Protein AF-A0A9D4PUN2-F1 (afdb_monomer)

Nearest PDB structures (foldseek):
  7rnn-assembly1_D  TM=4.618E-01  e=1.608E-03  Homo sapiens
  6l6p-assembly1_A  TM=4.498E-01  e=4.055E-03  Homo sapiens
  8on8-assembly1_A  TM=4.830E-01  e=2.279E-02  Malacoceros fuliginosus
  6bqn-assembly1_B  TM=4.199E-01  e=2.973E+00  Homo sapiens
  8tsr-assembly1_B  TM=4.370E-01  e=9.592E+00  Escherichia coli

Radius of gyration: 36.56 Å; Cα contacts (8 Å, |Δi|>4): 299; chains: 1; bounding box: 98×48×111 Å

pLDDT: mean 72.8, std 16.5, range [32.09, 96.0]

Structure (mmCIF, N/CA/C/O backbone):
data_AF-A0A9D4PUN2-F1
#
_entry.id   AF-A0A9D4PUN2-F1
#
loop_
_atom_site.group_PDB
_atom_site.id
_atom_site.type_symbol
_atom_site.label_atom_id
_atom_site.label_alt_id
_atom_site.label_comp_id
_atom_site.label_asym_id
_atom_site.label_entity_id
_atom_site.label_seq_id
_atom_site.pdbx_PDB_ins_code
_atom_site.Cartn_x
_atom_site.Cartn_y
_atom_site.Cartn_z
_atom_site.occupancy
_atom_site.B_iso_or_equiv
_atom_site.auth_seq_id
_atom_site.auth_comp_id
_atom_site.auth_asym_id
_atom_site.auth_atom_id
_atom_site.pdbx_PDB_model_num
ATOM 1 N N . MET A 1 1 ? 74.794 -17.805 -77.401 1.00 49.12 1 MET A N 1
ATOM 2 C CA . MET A 1 1 ? 74.603 -17.225 -76.051 1.00 49.12 1 MET A CA 1
ATOM 3 C C . MET A 1 1 ? 73.176 -16.686 -75.932 1.00 49.12 1 MET A C 1
ATOM 5 O O . MET A 1 1 ? 72.962 -15.514 -76.188 1.00 49.12 1 MET A O 1
ATOM 9 N N . ALA A 1 2 ? 72.179 -17.524 -75.631 1.00 51.62 2 ALA A N 1
ATOM 10 C CA . ALA A 1 2 ? 70.774 -17.084 -75.538 1.00 51.62 2 ALA A CA 1
ATOM 11 C C . ALA A 1 2 ? 69.946 -17.995 -74.607 1.00 51.62 2 ALA A C 1
ATOM 13 O O . ALA A 1 2 ? 68.898 -18.490 -74.989 1.00 51.62 2 ALA A O 1
ATOM 14 N N . SER A 1 3 ? 70.452 -18.291 -73.404 1.00 53.09 3 SER A N 1
ATOM 15 C CA . SER A 1 3 ? 69.797 -19.245 -72.482 1.00 53.09 3 SER A CA 1
ATOM 16 C C . SER A 1 3 ? 69.729 -18.768 -71.025 1.00 53.09 3 SER A C 1
ATOM 18 O O . SER A 1 3 ? 69.288 -19.519 -70.158 1.00 53.09 3 SER A O 1
ATOM 20 N N . LYS A 1 4 ? 70.169 -17.540 -70.712 1.00 52.22 4 LYS A N 1
ATOM 21 C CA . LYS A 1 4 ? 70.253 -17.062 -69.317 1.00 52.22 4 LYS A CA 1
ATOM 22 C C . LYS A 1 4 ? 69.084 -16.169 -68.875 1.00 52.22 4 LYS A C 1
ATOM 24 O O . LYS A 1 4 ? 68.921 -15.954 -67.683 1.00 52.22 4 LYS A O 1
ATOM 29 N N . THR A 1 5 ? 68.247 -15.698 -69.799 1.00 55.94 5 THR A N 1
ATOM 30 C CA . THR A 1 5 ? 67.197 -14.691 -69.541 1.00 55.94 5 THR A CA 1
ATOM 31 C C . THR A 1 5 ? 65.799 -15.266 -69.265 1.00 55.94 5 THR A C 1
ATOM 33 O O . THR A 1 5 ? 64.967 -14.582 -68.666 1.00 55.94 5 THR A O 1
ATOM 36 N N . ASP A 1 6 ? 65.524 -16.524 -69.625 1.00 56.22 6 ASP A N 1
ATOM 37 C CA . ASP A 1 6 ? 64.203 -17.141 -69.398 1.00 56.22 6 ASP A CA 1
ATOM 38 C C . ASP A 1 6 ? 64.016 -17.682 -67.969 1.00 56.22 6 ASP A C 1
ATOM 40 O O . ASP A 1 6 ? 62.907 -17.652 -67.421 1.00 5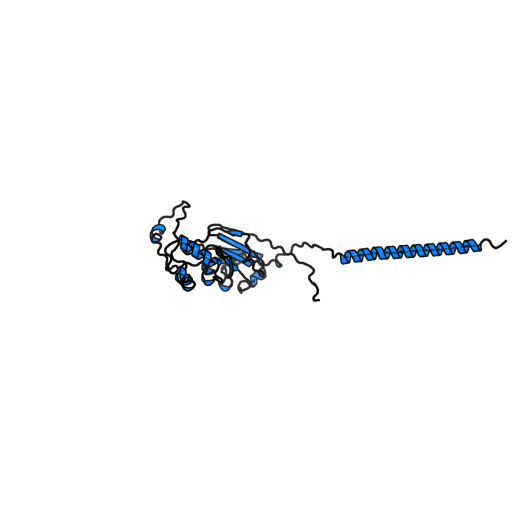6.22 6 ASP A O 1
ATOM 44 N N . GLY A 1 7 ? 65.109 -18.088 -67.311 1.00 59.09 7 GLY A N 1
ATOM 45 C CA . GLY A 1 7 ? 65.092 -18.546 -65.918 1.00 59.09 7 GLY A CA 1
ATOM 46 C C . GLY A 1 7 ? 64.652 -17.450 -64.941 1.00 59.09 7 GLY A C 1
ATOM 47 O O . GLY A 1 7 ? 63.776 -17.681 -64.102 1.00 59.09 7 GLY A O 1
ATOM 48 N N . GLU A 1 8 ? 65.176 -16.231 -65.102 1.00 59.22 8 GLU A N 1
ATOM 49 C CA . GLU A 1 8 ? 64.838 -15.081 -64.252 1.00 59.22 8 GLU A CA 1
ATOM 50 C C . GLU A 1 8 ? 63.394 -14.606 -64.446 1.00 59.22 8 GLU A C 1
ATOM 52 O O . GLU A 1 8 ? 62.693 -14.371 -63.459 1.00 59.22 8 GLU A O 1
ATOM 57 N N . ARG A 1 9 ? 62.884 -14.564 -65.689 1.00 60.78 9 ARG A N 1
ATOM 58 C CA . ARG A 1 9 ? 61.471 -14.230 -65.963 1.00 60.78 9 ARG A CA 1
ATOM 59 C C . ARG A 1 9 ? 60.499 -15.238 -65.350 1.00 60.78 9 ARG A C 1
ATOM 61 O O . ARG A 1 9 ? 59.435 -14.839 -64.870 1.00 60.78 9 ARG A O 1
ATOM 68 N N . SER A 1 10 ? 60.835 -16.530 -65.353 1.00 64.50 10 SER A N 1
ATOM 69 C CA . SER A 1 10 ? 59.988 -17.566 -64.744 1.00 64.50 10 SER A CA 1
ATOM 70 C C . SER A 1 10 ? 59.968 -17.469 -63.210 1.00 64.50 10 SER A C 1
ATOM 72 O O . SER A 1 10 ? 58.900 -17.567 -62.598 1.00 64.50 10 SER A O 1
ATOM 74 N N . SER A 1 11 ? 61.122 -17.182 -62.595 1.00 72.88 11 SER A N 1
ATOM 75 C CA . SER A 1 11 ? 61.276 -16.963 -61.152 1.00 72.88 11 SER A CA 1
ATOM 76 C C . SER A 1 11 ? 60.499 -15.729 -60.688 1.00 72.88 11 SER A C 1
ATOM 78 O O . SER A 1 11 ? 59.763 -15.786 -59.701 1.00 72.88 11 SER A O 1
ATOM 80 N N . TRP A 1 12 ? 60.553 -14.639 -61.460 1.00 72.44 12 TRP A N 1
ATOM 81 C CA . TRP A 1 12 ? 59.831 -13.402 -61.161 1.00 72.44 12 TRP A CA 1
ATOM 82 C C . TRP A 1 12 ? 58.310 -13.589 -61.212 1.00 72.44 12 TRP A C 1
ATOM 84 O O . TRP A 1 12 ? 57.600 -13.166 -60.301 1.00 72.44 12 TRP A O 1
ATOM 94 N N . ARG A 1 13 ? 57.792 -14.323 -62.210 1.00 77.56 13 ARG A N 1
ATOM 95 C CA . ARG A 1 13 ? 56.360 -14.674 -62.272 1.00 77.56 13 ARG A CA 1
ATOM 96 C C . ARG A 1 13 ? 55.923 -15.555 -61.100 1.00 77.56 13 ARG A C 1
ATOM 98 O O . ARG A 1 13 ? 54.819 -15.365 -60.598 1.00 77.56 13 ARG A O 1
ATOM 105 N N . ARG A 1 14 ? 56.760 -16.500 -60.652 1.00 79.06 14 ARG A N 1
ATOM 106 C CA . ARG A 1 14 ? 56.469 -17.342 -59.475 1.00 79.06 14 ARG A CA 1
ATOM 107 C C . ARG A 1 14 ? 56.432 -16.514 -58.189 1.00 79.06 14 ARG A C 1
ATOM 109 O O . ARG A 1 14 ? 55.479 -16.647 -57.429 1.00 79.06 14 ARG A O 1
ATOM 116 N N . ARG A 1 15 ? 57.394 -15.606 -57.993 1.00 82.56 15 ARG A N 1
ATOM 117 C CA . ARG A 1 15 ? 57.425 -14.678 -56.847 1.00 82.56 15 ARG A CA 1
ATOM 118 C C . ARG A 1 15 ? 56.226 -13.731 -56.838 1.00 82.56 15 ARG A C 1
ATOM 120 O O . ARG A 1 15 ? 55.608 -13.551 -55.797 1.00 82.56 15 ARG A O 1
ATOM 127 N N . PHE A 1 16 ? 55.835 -13.198 -57.994 1.00 83.38 16 PHE A N 1
ATOM 128 C CA . PHE A 1 16 ? 54.678 -12.306 -58.101 1.00 83.38 16 PHE A CA 1
ATOM 129 C C . PHE A 1 16 ? 53.347 -13.032 -57.845 1.00 83.38 16 PHE A C 1
ATOM 131 O O . PHE A 1 16 ? 52.452 -12.483 -57.207 1.00 83.38 16 PHE A O 1
ATOM 138 N N . ARG A 1 17 ? 53.214 -14.291 -58.291 1.00 84.06 17 ARG A N 1
ATOM 139 C CA . ARG A 1 17 ? 52.061 -15.139 -57.938 1.00 84.06 17 ARG A CA 1
ATOM 140 C C . ARG A 1 17 ? 52.031 -15.457 -56.445 1.00 84.06 17 ARG A C 1
ATOM 142 O O . ARG A 1 17 ? 50.970 -15.334 -55.848 1.00 84.06 17 ARG A O 1
ATOM 149 N N . ALA A 1 18 ? 53.170 -15.812 -55.849 1.00 87.44 18 ALA A N 1
ATOM 150 C CA . ALA A 1 18 ? 53.266 -16.073 -54.414 1.00 87.44 18 ALA A CA 1
ATOM 151 C C . ALA A 1 18 ? 52.891 -14.833 -53.587 1.00 87.44 18 ALA A C 1
ATOM 153 O O . ALA A 1 18 ? 52.101 -14.939 -52.656 1.00 87.44 18 ALA A O 1
ATOM 154 N N . LEU A 1 19 ? 53.368 -13.648 -53.982 1.00 90.69 19 LEU A N 1
ATOM 155 C CA . LEU A 1 19 ? 53.010 -12.385 -53.337 1.00 90.69 19 LEU A CA 1
ATOM 156 C C . LEU A 1 19 ? 51.506 -12.094 -53.447 1.00 90.69 19 LEU A C 1
ATOM 158 O O . LEU A 1 19 ? 50.884 -11.743 -52.452 1.00 90.69 19 LEU A O 1
ATOM 162 N N . ARG A 1 20 ? 50.894 -12.300 -54.622 1.00 90.69 20 ARG A N 1
ATOM 163 C CA . ARG A 1 20 ? 49.436 -12.161 -54.782 1.00 90.69 20 ARG A CA 1
ATOM 164 C C . ARG A 1 20 ? 48.673 -13.108 -53.862 1.00 90.69 20 ARG A C 1
ATOM 166 O O . ARG A 1 20 ? 47.742 -12.666 -53.205 1.00 90.69 20 ARG A O 1
ATOM 173 N N . VAL A 1 21 ? 49.072 -14.379 -53.789 1.00 93.25 21 VAL A N 1
ATOM 174 C CA . VAL A 1 21 ? 48.434 -15.363 -52.898 1.00 93.25 21 VAL A CA 1
ATOM 175 C C . VAL A 1 21 ? 48.568 -14.940 -51.434 1.00 93.25 21 VAL A C 1
ATOM 177 O O . VAL A 1 21 ? 47.575 -14.968 -50.720 1.00 93.25 21 VAL A O 1
ATOM 180 N N . LEU A 1 22 ? 49.745 -14.478 -51.001 1.00 93.50 22 LEU A N 1
ATOM 181 C CA . LEU A 1 22 ? 49.951 -13.981 -49.636 1.00 93.50 22 LEU A CA 1
ATOM 182 C C . LEU A 1 22 ? 49.079 -12.760 -49.325 1.00 93.50 22 LEU A C 1
ATOM 184 O O . LEU A 1 22 ? 48.492 -12.696 -48.251 1.00 93.50 22 LEU A O 1
ATOM 188 N N . VAL A 1 23 ? 48.943 -11.826 -50.271 1.00 94.31 23 VAL A N 1
ATOM 189 C CA . VAL A 1 23 ? 48.045 -10.670 -50.127 1.00 94.31 23 VAL A CA 1
ATOM 190 C C . VAL A 1 23 ? 46.585 -11.121 -50.030 1.00 94.31 23 VAL A C 1
ATOM 192 O O . VAL A 1 23 ? 45.876 -10.665 -49.140 1.00 94.31 23 VAL A O 1
ATOM 195 N N . TYR A 1 24 ? 46.134 -12.051 -50.878 1.00 95.19 24 TYR A N 1
ATOM 196 C CA . TYR A 1 24 ? 44.770 -12.590 -50.804 1.00 95.19 24 TYR A CA 1
ATOM 197 C C . TYR A 1 24 ? 44.496 -13.315 -49.485 1.00 95.19 24 TYR A C 1
ATOM 199 O O . TYR A 1 24 ? 43.446 -13.102 -48.887 1.00 95.19 24 TYR A O 1
ATOM 207 N N . VAL A 1 25 ? 45.435 -14.137 -49.010 1.00 95.44 25 VAL A N 1
ATOM 208 C CA . VAL A 1 25 ? 45.315 -14.824 -47.717 1.00 95.44 25 VAL A CA 1
ATOM 209 C C . VAL A 1 25 ? 45.287 -13.810 -46.574 1.00 95.44 25 VAL A C 1
ATOM 211 O O . VAL A 1 25 ? 44.441 -13.923 -45.693 1.00 95.44 25 VAL A O 1
ATOM 214 N N . GLY A 1 26 ? 46.144 -12.786 -46.611 1.00 95.69 26 GLY A N 1
ATOM 215 C CA . GLY A 1 26 ? 46.144 -11.705 -45.624 1.00 95.69 26 GLY A CA 1
ATOM 216 C C . GLY A 1 26 ? 44.814 -10.949 -45.575 1.00 95.69 26 GLY A C 1
ATOM 217 O O . GLY A 1 26 ? 44.279 -10.725 -44.492 1.00 95.69 26 GLY A O 1
ATOM 218 N N . LEU A 1 27 ? 44.235 -10.625 -46.736 1.00 95.69 27 LEU A N 1
ATOM 219 C CA . LEU A 1 27 ? 42.921 -9.979 -46.827 1.00 95.69 27 LEU A CA 1
ATOM 220 C C . LEU A 1 27 ? 41.786 -10.890 -46.335 1.00 95.69 27 LEU A C 1
ATOM 222 O O . LEU A 1 27 ? 40.913 -10.429 -45.604 1.00 95.69 27 LEU A O 1
ATOM 226 N N . ALA A 1 28 ? 41.804 -12.179 -46.688 1.00 95.44 28 ALA A N 1
ATOM 227 C CA . ALA A 1 28 ? 40.790 -13.140 -46.254 1.00 95.44 28 ALA A CA 1
ATOM 228 C C . ALA A 1 28 ? 40.826 -13.375 -44.735 1.00 95.44 28 ALA A C 1
ATOM 230 O O . ALA A 1 28 ? 39.780 -13.397 -44.090 1.00 95.44 28 ALA A O 1
ATOM 231 N N . LEU A 1 29 ? 42.022 -13.500 -44.150 1.00 96.00 29 LEU A N 1
ATOM 232 C CA . LEU A 1 29 ? 42.193 -13.610 -42.700 1.00 96.00 29 LEU A CA 1
ATOM 233 C C . LEU A 1 29 ? 41.770 -12.324 -41.982 1.00 96.00 29 LEU A C 1
ATOM 235 O O . LEU A 1 29 ? 41.103 -12.403 -40.954 1.00 96.00 29 LEU A O 1
ATOM 239 N N . GLY A 1 30 ? 42.092 -11.152 -42.541 1.00 93.81 30 GLY A N 1
ATOM 240 C CA . GLY A 1 30 ? 41.623 -9.866 -42.020 1.00 93.81 30 GLY A CA 1
ATOM 241 C C . GLY A 1 30 ? 40.095 -9.760 -42.009 1.00 93.81 30 GLY A C 1
ATOM 242 O O . GLY A 1 30 ? 39.517 -9.346 -41.006 1.00 93.81 30 GLY A O 1
ATOM 243 N N . PHE A 1 31 ? 39.435 -10.209 -43.082 1.00 95.56 31 PHE A N 1
ATOM 244 C CA . PHE A 1 31 ? 37.974 -10.260 -43.161 1.00 95.56 31 PHE A CA 1
ATOM 245 C C . PHE A 1 31 ? 37.368 -11.228 -42.135 1.00 95.56 31 PHE A C 1
ATOM 247 O O . PHE A 1 31 ? 36.423 -10.864 -41.443 1.00 95.56 31 PHE A O 1
ATOM 254 N N . LEU A 1 32 ? 37.922 -12.439 -41.992 1.00 94.50 32 LEU A N 1
ATOM 255 C CA . LEU A 1 32 ? 37.443 -13.416 -41.006 1.00 94.50 32 LEU A CA 1
ATOM 256 C C . LEU A 1 32 ? 37.610 -12.920 -39.568 1.00 94.50 32 LEU A C 1
ATOM 258 O O . LEU A 1 32 ? 36.716 -13.125 -38.753 1.00 94.50 32 LEU A O 1
ATOM 262 N N . TYR A 1 33 ? 38.718 -12.242 -39.266 1.00 94.25 33 TYR A N 1
ATOM 263 C CA . TYR A 1 33 ? 38.943 -11.642 -37.954 1.00 94.25 33 TYR A CA 1
ATOM 264 C C . TYR A 1 33 ? 37.887 -10.571 -37.643 1.00 94.25 33 TYR A C 1
ATOM 266 O O . TYR A 1 33 ? 37.214 -10.661 -36.617 1.00 94.25 33 TYR A O 1
ATOM 274 N N . GLN A 1 34 ? 37.656 -9.628 -38.563 1.00 92.56 34 GLN A N 1
ATOM 275 C CA . GLN A 1 34 ? 36.618 -8.600 -38.406 1.00 92.56 34 GLN A CA 1
ATOM 276 C C . GLN A 1 34 ? 35.209 -9.201 -38.303 1.00 92.56 34 GLN A C 1
ATOM 278 O O . GLN A 1 34 ? 34.419 -8.785 -37.461 1.00 92.56 34 GLN A O 1
ATOM 283 N N . ALA A 1 35 ? 34.896 -10.212 -39.118 1.00 91.56 35 ALA A N 1
ATOM 284 C CA . ALA A 1 35 ? 33.611 -10.900 -39.061 1.00 91.56 35 ALA A CA 1
ATOM 285 C C . ALA A 1 35 ? 33.418 -11.640 -37.727 1.00 91.56 35 ALA A C 1
ATOM 287 O O . ALA A 1 35 ? 32.327 -11.605 -37.164 1.00 91.56 35 ALA A O 1
ATOM 288 N N . SER A 1 36 ? 34.472 -12.273 -37.198 1.00 92.00 36 SER A N 1
ATOM 289 C CA . SER A 1 36 ? 34.413 -12.958 -35.904 1.00 92.00 36 SER A CA 1
ATOM 290 C C . SER A 1 36 ? 34.154 -11.993 -34.747 1.00 92.00 36 SER A C 1
ATOM 292 O O . SER A 1 36 ? 33.350 -12.310 -33.878 1.00 92.00 36 SER A O 1
ATOM 294 N N . ASP A 1 37 ? 34.744 -10.797 -34.780 1.00 88.00 37 ASP A N 1
ATOM 295 C CA . ASP A 1 37 ? 34.539 -9.766 -33.759 1.00 88.00 37 ASP A CA 1
ATOM 296 C C . ASP A 1 37 ? 33.093 -9.241 -33.764 1.00 88.00 37 ASP A C 1
ATOM 298 O O . ASP A 1 37 ? 32.458 -9.123 -32.718 1.00 88.00 37 ASP A O 1
ATOM 302 N N . VAL A 1 38 ? 32.506 -9.035 -34.949 1.00 86.94 38 VAL A N 1
ATOM 303 C CA . VAL A 1 38 ? 31.084 -8.673 -35.084 1.00 86.94 38 VAL A CA 1
ATOM 304 C C . VAL A 1 38 ? 30.169 -9.778 -34.550 1.00 86.94 38 VAL A C 1
ATOM 306 O O . VAL A 1 38 ? 29.207 -9.485 -33.843 1.00 86.94 38 VAL A O 1
ATOM 309 N N . VAL A 1 39 ? 30.464 -11.048 -34.849 1.00 86.75 39 VAL A N 1
ATOM 310 C CA . VAL A 1 39 ? 29.671 -12.186 -34.353 1.00 86.75 39 VAL A CA 1
ATOM 311 C C . VAL A 1 39 ? 29.783 -12.314 -32.835 1.00 86.75 39 VAL A C 1
ATOM 313 O O . VAL A 1 39 ? 28.768 -12.518 -32.176 1.00 86.75 39 VAL A O 1
ATOM 316 N N . VAL A 1 40 ? 30.978 -12.155 -32.263 1.00 86.44 40 VAL A N 1
ATOM 317 C CA . VAL A 1 40 ? 31.168 -12.170 -30.806 1.00 86.44 40 VAL A CA 1
ATOM 318 C C . VAL A 1 40 ? 30.393 -11.025 -30.158 1.00 86.44 40 VAL A C 1
ATOM 320 O O . VAL A 1 40 ? 29.630 -11.284 -29.237 1.00 86.44 40 VAL A O 1
ATOM 323 N N . ASN A 1 41 ? 30.494 -9.799 -30.680 1.00 81.31 41 ASN A N 1
ATOM 324 C CA . ASN A 1 41 ? 29.754 -8.642 -30.160 1.00 81.31 41 ASN A CA 1
ATOM 325 C C . ASN A 1 41 ? 28.229 -8.774 -30.301 1.00 81.31 41 ASN A C 1
ATOM 327 O O . ASN A 1 41 ? 27.480 -8.235 -29.491 1.00 81.31 41 ASN A O 1
ATOM 331 N N . TYR A 1 42 ? 27.752 -9.498 -31.314 1.00 80.12 42 TYR A N 1
ATOM 332 C CA . TYR A 1 42 ? 26.334 -9.823 -31.453 1.00 80.12 42 TYR A CA 1
ATOM 333 C C . TYR A 1 42 ? 25.887 -10.887 -30.436 1.00 80.12 42 TYR A C 1
ATOM 335 O O . TYR A 1 42 ? 24.816 -10.774 -29.845 1.00 80.12 42 TYR A O 1
ATOM 343 N N . LEU A 1 43 ? 26.716 -11.910 -30.200 1.00 81.81 43 LEU A N 1
ATOM 344 C CA . LEU A 1 43 ? 26.424 -13.009 -29.275 1.00 81.81 43 LEU A CA 1
ATOM 345 C C . LEU A 1 43 ? 26.637 -12.654 -27.798 1.00 81.81 43 LEU A C 1
ATOM 347 O O . LEU A 1 43 ? 26.131 -13.366 -26.935 1.00 81.81 43 LEU A O 1
ATOM 351 N N . THR A 1 44 ? 27.364 -11.582 -27.483 1.00 80.75 44 THR A N 1
ATOM 352 C CA . THR A 1 44 ? 27.539 -11.103 -26.103 1.00 80.75 44 THR A CA 1
ATOM 353 C C . THR A 1 44 ? 26.331 -10.337 -25.569 1.00 80.75 44 THR A C 1
ATOM 355 O O . THR A 1 44 ? 26.362 -9.948 -24.405 1.00 80.75 44 THR A O 1
ATOM 358 N N . PHE A 1 45 ? 25.269 -10.158 -26.372 1.00 74.38 45 PHE A N 1
ATOM 359 C CA . PHE A 1 45 ? 24.022 -9.480 -25.994 1.00 74.38 45 PHE A CA 1
ATOM 360 C C . PHE A 1 45 ? 24.282 -8.187 -25.199 1.00 74.38 45 PHE A C 1
ATOM 362 O O . PHE A 1 45 ? 23.927 -8.107 -24.019 1.00 74.38 45 PHE A O 1
ATOM 369 N N . PRO A 1 46 ? 24.943 -7.180 -25.801 1.00 73.81 46 PRO A N 1
ATOM 370 C CA . PRO A 1 46 ? 25.292 -5.963 -25.083 1.00 73.81 46 PRO A CA 1
ATOM 371 C C . PRO A 1 46 ? 24.028 -5.297 -24.529 1.00 73.81 46 PRO A C 1
ATOM 373 O O . PRO A 1 46 ? 23.081 -5.017 -25.263 1.00 73.81 46 PRO A O 1
ATOM 376 N N . THR A 1 47 ? 24.018 -5.030 -23.224 1.00 73.19 47 THR A N 1
ATOM 377 C CA . THR A 1 47 ? 22.919 -4.319 -22.568 1.00 73.19 47 THR A CA 1
ATOM 378 C C . THR A 1 47 ? 23.049 -2.828 -22.842 1.00 73.19 47 THR A C 1
ATOM 380 O O . THR A 1 47 ? 24.035 -2.206 -22.440 1.00 73.19 47 THR A O 1
ATOM 383 N N . THR A 1 48 ? 22.055 -2.236 -23.495 1.00 76.38 48 THR A N 1
ATOM 384 C CA . THR A 1 48 ? 21.939 -0.783 -23.616 1.00 76.38 48 THR A CA 1
ATOM 385 C C . THR A 1 48 ? 21.003 -0.261 -22.529 1.00 76.38 48 THR A C 1
ATOM 387 O O . THR A 1 48 ? 19.893 -0.755 -22.360 1.00 76.38 48 THR A O 1
ATOM 390 N N . ASN A 1 49 ? 21.460 0.739 -21.773 1.00 74.44 49 ASN A N 1
ATOM 391 C CA . ASN A 1 49 ? 20.635 1.439 -20.792 1.00 74.44 49 ASN A CA 1
ATOM 392 C C . ASN A 1 49 ? 20.220 2.780 -21.386 1.00 74.44 49 ASN A C 1
ATOM 394 O O . ASN A 1 49 ? 21.075 3.610 -21.692 1.00 74.44 49 ASN A O 1
ATOM 398 N N . ASP A 1 50 ? 18.918 2.985 -21.540 1.00 79.44 50 ASP A N 1
ATOM 399 C CA . ASP A 1 50 ? 18.349 4.252 -21.984 1.00 79.44 50 ASP A CA 1
ATOM 400 C C . ASP A 1 50 ? 17.587 4.876 -20.813 1.00 79.44 50 ASP A C 1
ATOM 402 O O . ASP A 1 50 ? 16.612 4.306 -20.321 1.00 79.44 50 ASP A O 1
ATOM 406 N N . VAL A 1 51 ? 18.076 6.015 -20.322 1.00 78.75 51 VAL A N 1
ATOM 407 C CA . VAL A 1 51 ? 17.459 6.747 -19.213 1.00 78.75 51 VAL A CA 1
ATOM 408 C C . VAL A 1 51 ? 16.733 7.942 -19.802 1.00 78.75 51 VAL A C 1
ATOM 410 O O . VAL A 1 51 ? 17.357 8.901 -20.255 1.00 78.75 51 VAL A O 1
ATOM 413 N N . ARG A 1 52 ? 15.402 7.886 -19.777 1.00 79.69 52 ARG A N 1
ATOM 414 C CA . ARG A 1 52 ? 14.532 8.960 -20.255 1.00 79.69 52 ARG A CA 1
ATOM 415 C C . ARG A 1 52 ? 13.698 9.495 -19.103 1.00 79.69 52 ARG A C 1
ATOM 417 O O . ARG A 1 52 ? 13.268 8.737 -18.239 1.00 79.69 52 ARG A O 1
ATOM 424 N N . VAL A 1 53 ? 13.483 10.805 -19.102 1.00 79.19 53 VAL A N 1
ATOM 425 C CA . VAL A 1 53 ? 12.468 11.438 -18.258 1.00 79.19 53 VAL A CA 1
ATOM 426 C C . VAL A 1 53 ? 11.212 11.530 -19.108 1.00 79.19 53 VAL A C 1
ATOM 428 O O . VAL A 1 53 ? 11.205 12.220 -20.126 1.00 79.19 53 VAL A O 1
ATOM 431 N N . GLU A 1 54 ? 10.192 10.772 -18.732 1.00 75.88 54 GLU A N 1
ATOM 432 C CA . GLU A 1 54 ? 8.895 10.792 -19.401 1.00 75.88 54 GLU A CA 1
ATOM 433 C C . GLU A 1 54 ? 8.027 11.911 -18.818 1.00 75.88 54 GLU A C 1
ATOM 435 O O . GLU A 1 54 ? 8.203 12.311 -17.664 1.00 75.88 54 GLU A O 1
ATOM 440 N N . GLY A 1 55 ? 7.146 12.468 -19.650 1.00 71.94 55 GLY A N 1
ATOM 441 C CA . GLY A 1 55 ? 6.260 13.549 -19.246 1.00 71.94 55 GLY A CA 1
ATOM 442 C C . GLY A 1 55 ? 5.157 13.089 -18.284 1.00 71.94 55 GLY A C 1
ATOM 443 O O . GLY A 1 55 ? 4.976 11.888 -18.047 1.00 71.94 55 GLY A O 1
ATOM 444 N N . PRO A 1 56 ? 4.413 14.049 -17.713 1.00 71.50 56 PRO A N 1
ATOM 445 C CA . PRO A 1 56 ? 3.362 13.783 -16.733 1.00 71.50 56 PRO A CA 1
ATOM 446 C C . PRO A 1 56 ? 2.250 12.865 -17.255 1.00 71.50 56 PRO A C 1
ATOM 448 O O . PRO A 1 56 ? 1.621 12.167 -16.466 1.00 71.50 56 PRO A O 1
ATOM 451 N N . GLU A 1 57 ? 2.057 12.800 -18.574 1.00 69.38 57 GLU A N 1
ATOM 452 C CA . GLU A 1 57 ? 1.093 11.925 -19.247 1.00 69.38 57 GLU A CA 1
ATOM 453 C C . GLU A 1 57 ? 1.314 10.420 -19.017 1.00 69.38 57 GLU A C 1
ATOM 455 O O . GLU A 1 57 ? 0.420 9.620 -19.293 1.00 69.38 57 GLU A O 1
ATOM 460 N N . GLN A 1 58 ? 2.489 10.016 -18.524 1.00 71.94 58 GLN A N 1
ATOM 461 C CA . GLN A 1 58 ? 2.794 8.617 -18.209 1.00 71.94 58 GLN A CA 1
ATOM 462 C C . GLN A 1 58 ? 2.670 8.278 -16.718 1.00 71.94 58 GLN A C 1
ATOM 464 O O . GLN A 1 58 ? 2.873 7.125 -16.326 1.00 71.94 58 GLN A O 1
ATOM 469 N N . LEU A 1 59 ? 2.361 9.262 -15.870 1.00 76.62 59 LEU A N 1
ATOM 470 C CA . LEU A 1 59 ? 2.199 9.029 -14.442 1.00 76.62 59 LEU A CA 1
ATOM 471 C C . LEU A 1 59 ? 0.928 8.227 -14.176 1.00 76.62 59 LEU A C 1
ATOM 473 O O . LEU A 1 59 ? -0.120 8.445 -14.778 1.00 76.62 59 LEU A O 1
ATOM 477 N N . ILE A 1 60 ? 1.026 7.292 -13.237 1.00 78.38 60 ILE A N 1
ATOM 478 C CA . ILE A 1 60 ? -0.108 6.502 -12.772 1.00 78.38 60 ILE A CA 1
ATOM 479 C C . ILE A 1 60 ? -0.161 6.686 -11.267 1.00 78.38 60 ILE A C 1
ATOM 481 O O . ILE A 1 60 ? 0.807 6.375 -10.572 1.00 78.38 60 ILE A O 1
ATOM 485 N N . MET A 1 61 ? -1.290 7.167 -10.746 1.00 78.94 61 MET A N 1
ATOM 486 C CA . MET A 1 61 ? -1.441 7.261 -9.298 1.00 78.94 61 MET A CA 1
ATOM 487 C C . MET A 1 61 ? -1.321 5.863 -8.679 1.00 78.94 61 MET A C 1
ATOM 489 O O . MET A 1 61 ? -2.049 4.944 -9.086 1.00 78.94 61 MET A O 1
ATOM 493 N N . PRO A 1 62 ? -0.443 5.682 -7.684 1.00 85.25 62 PRO A N 1
ATOM 494 C CA . PRO A 1 62 ? -0.298 4.395 -7.039 1.00 85.25 62 PRO A CA 1
ATOM 495 C C . PRO A 1 62 ? -1.556 4.034 -6.248 1.00 85.25 62 PRO A C 1
ATOM 497 O O . PRO A 1 62 ? -2.279 4.892 -5.739 1.00 85.25 62 PRO A O 1
ATOM 500 N N . ALA A 1 63 ? -1.783 2.733 -6.110 1.00 86.56 63 ALA A N 1
ATOM 501 C CA . ALA A 1 63 ? -2.664 2.220 -5.076 1.00 86.56 63 ALA A CA 1
ATOM 502 C C . ALA A 1 63 ? -1.967 2.335 -3.713 1.00 86.56 63 ALA A C 1
ATOM 504 O O . ALA A 1 63 ? -0.735 2.397 -3.617 1.00 86.56 63 ALA A O 1
ATOM 505 N N . ALA A 1 64 ? -2.767 2.352 -2.652 1.00 88.81 64 ALA A N 1
ATOM 506 C CA . ALA A 1 64 ? -2.275 2.412 -1.286 1.00 88.81 64 ALA A CA 1
ATOM 507 C C . ALA A 1 64 ? -2.747 1.188 -0.508 1.00 88.81 64 ALA A C 1
ATOM 509 O O . ALA A 1 64 ? -3.923 0.829 -0.547 1.00 88.81 64 ALA A O 1
ATOM 510 N N . SER A 1 65 ? -1.832 0.572 0.232 1.00 91.00 65 SER A N 1
ATOM 511 C CA . SER A 1 65 ? -2.161 -0.479 1.191 1.00 91.00 65 SER A CA 1
ATOM 512 C C . SER A 1 65 ? -1.831 0.003 2.595 1.00 91.00 65 SER A C 1
ATOM 514 O O . SER A 1 65 ? -0.705 0.420 2.861 1.00 91.00 65 SER A O 1
ATOM 516 N N . ALA A 1 66 ? -2.815 -0.064 3.485 1.00 91.00 66 ALA A N 1
ATOM 517 C CA . ALA A 1 66 ? -2.735 0.383 4.867 1.00 91.00 66 ALA A CA 1
ATOM 518 C C . ALA A 1 66 ? -3.063 -0.779 5.809 1.00 91.00 66 ALA A C 1
ATOM 520 O O . ALA A 1 66 ? -4.165 -1.322 5.786 1.00 91.00 66 ALA A O 1
ATOM 521 N N . CYS A 1 67 ? -2.102 -1.161 6.643 1.00 91.62 67 CYS A N 1
ATOM 522 C CA . CYS A 1 67 ? -2.242 -2.202 7.650 1.00 91.62 67 CYS A CA 1
ATOM 523 C C . CYS A 1 67 ? -2.372 -1.568 9.032 1.00 91.62 67 CYS A C 1
ATOM 525 O O . CYS A 1 67 ? -1.438 -0.935 9.517 1.00 91.62 67 CYS A O 1
ATOM 527 N N . ILE A 1 68 ? -3.518 -1.747 9.677 1.00 90.94 68 ILE A N 1
ATOM 528 C CA . ILE A 1 68 ? -3.879 -1.050 10.913 1.00 90.94 68 ILE A CA 1
ATOM 529 C C . ILE A 1 68 ? -3.753 -2.008 12.093 1.00 90.94 68 ILE A C 1
ATOM 531 O O . ILE A 1 68 ? -4.215 -3.151 12.015 1.00 90.94 68 ILE A O 1
ATOM 535 N N . SER A 1 69 ? -3.122 -1.554 13.177 1.00 90.50 69 SER A N 1
ATOM 536 C CA . SER A 1 69 ? -3.071 -2.312 14.425 1.00 90.50 69 SER A CA 1
ATOM 537 C C . SER A 1 69 ? -4.361 -2.194 15.241 1.00 90.50 69 SER A C 1
ATOM 539 O O . SER A 1 69 ? -5.149 -1.273 15.047 1.00 90.50 69 SER A O 1
ATOM 541 N N . ASN A 1 70 ? -4.586 -3.127 16.176 1.00 86.50 70 ASN A N 1
ATOM 542 C CA . ASN A 1 70 ? -5.788 -3.142 17.031 1.00 86.50 70 ASN A CA 1
ATOM 543 C C . ASN A 1 70 ? -7.092 -3.094 16.201 1.00 86.50 70 ASN A C 1
ATOM 545 O O . ASN A 1 70 ? -8.020 -2.342 16.474 1.00 86.50 70 ASN A O 1
ATOM 549 N N . TRP A 1 71 ? -7.128 -3.905 15.146 1.00 85.94 71 TRP A N 1
ATOM 550 C CA . TRP A 1 71 ? -8.108 -3.868 14.057 1.00 85.94 71 TRP A CA 1
ATOM 551 C C . TRP A 1 71 ? -9.470 -4.508 14.378 1.00 85.94 71 TRP A C 1
ATOM 553 O O . TRP A 1 71 ? -10.412 -4.379 13.596 1.00 85.94 71 TRP A O 1
ATOM 563 N N . MET A 1 72 ? -9.582 -5.238 15.491 1.00 82.62 72 MET A N 1
ATOM 564 C CA . MET A 1 72 ? -10.794 -5.984 15.844 1.00 82.62 72 MET A CA 1
ATOM 565 C C . MET A 1 72 ? -11.874 -5.087 16.441 1.00 82.62 72 MET A C 1
ATOM 567 O O . MET A 1 72 ? -11.591 -4.252 17.299 1.00 82.62 72 MET A O 1
ATOM 571 N N . SER A 1 73 ? -13.125 -5.324 16.047 1.00 72.12 73 SER A N 1
ATOM 572 C CA . SER A 1 73 ? -14.282 -4.593 16.564 1.00 72.12 73 SER A CA 1
ATOM 573 C C . SER A 1 73 ? -14.734 -5.101 17.940 1.00 72.12 73 SER A C 1
ATOM 575 O O . SER A 1 73 ? -14.972 -6.294 18.149 1.00 72.12 73 SER A O 1
ATOM 577 N N . VAL A 1 74 ? -14.888 -4.169 18.880 1.00 62.72 74 VAL A N 1
ATOM 578 C CA . VAL A 1 74 ? -15.588 -4.357 20.158 1.00 62.72 74 VAL A CA 1
ATOM 579 C C . VAL A 1 74 ? -17.015 -3.851 19.999 1.00 62.72 74 VAL A C 1
ATOM 581 O O . VAL A 1 74 ? -17.235 -2.761 19.465 1.00 62.72 74 VAL A O 1
ATOM 584 N N . ASP A 1 75 ? -17.978 -4.639 20.466 1.00 53.91 75 ASP A N 1
ATOM 585 C CA . ASP A 1 75 ? -19.387 -4.275 20.389 1.00 53.91 75 ASP A CA 1
ATOM 586 C C . ASP A 1 75 ? -19.672 -3.056 21.289 1.00 53.91 75 ASP A C 1
ATOM 588 O O . ASP A 1 75 ? -19.418 -3.116 22.500 1.00 53.91 75 ASP A O 1
ATOM 592 N N . PRO A 1 76 ? -20.194 -1.939 20.746 1.00 47.50 76 PRO A N 1
ATOM 593 C CA . PRO A 1 76 ? -20.519 -0.754 21.536 1.00 47.50 76 PRO A CA 1
ATOM 594 C C . PRO A 1 76 ? -21.636 -0.992 22.566 1.00 47.50 76 PRO A C 1
ATOM 596 O O . PRO A 1 76 ? -21.807 -0.168 23.460 1.00 47.50 76 PRO A O 1
ATOM 599 N N . ALA A 1 77 ? -22.384 -2.102 22.505 1.00 44.75 77 ALA A N 1
ATOM 600 C CA . ALA A 1 77 ? -23.354 -2.450 23.547 1.00 44.75 77 ALA A CA 1
ATOM 601 C C . ALA A 1 77 ? -22.702 -2.814 24.902 1.00 44.75 77 ALA A C 1
ATOM 603 O O . ALA A 1 77 ? -23.378 -2.814 25.931 1.00 44.75 77 ALA A O 1
ATOM 604 N N . MET A 1 78 ? -21.389 -3.083 24.932 1.00 44.84 78 MET A N 1
ATOM 605 C CA . MET A 1 78 ? -20.631 -3.431 26.144 1.00 44.84 78 MET A CA 1
ATOM 606 C C . MET A 1 78 ? -19.914 -2.247 26.815 1.00 44.84 78 MET A C 1
ATOM 608 O O . MET A 1 78 ? -19.110 -2.455 27.727 1.00 44.84 78 MET A O 1
ATOM 612 N N . ASP A 1 79 ? -20.227 -1.011 26.415 1.00 40.19 79 ASP A N 1
ATOM 613 C CA . ASP A 1 79 ? -19.592 0.238 26.869 1.00 40.19 79 ASP A CA 1
ATOM 614 C C . ASP A 1 79 ? -20.003 0.653 28.306 1.00 40.19 79 ASP A C 1
ATOM 616 O O . ASP A 1 79 ? -20.323 1.804 28.605 1.00 40.19 79 ASP A O 1
ATOM 620 N N . SER A 1 80 ? -20.008 -0.296 29.248 1.00 40.06 80 SER A N 1
ATOM 621 C CA . SER A 1 80 ? -20.120 -0.021 30.680 1.00 40.06 80 SER A CA 1
ATOM 622 C C . SER A 1 80 ? -18.728 0.156 31.296 1.00 40.06 80 SER A C 1
ATOM 624 O O . SER A 1 80 ? -18.318 -0.617 32.163 1.00 40.06 80 SER A O 1
ATOM 626 N N . CYS A 1 81 ? -17.990 1.179 30.862 1.00 39.62 81 CYS A N 1
ATOM 627 C CA . CYS A 1 81 ? -16.940 1.777 31.686 1.00 39.62 81 CYS A CA 1
ATOM 628 C C . CYS A 1 81 ? -17.600 2.885 32.529 1.00 39.62 81 CYS A C 1
ATOM 630 O O . CYS A 1 81 ? -17.874 3.967 32.005 1.00 39.62 81 CYS A O 1
ATOM 632 N N . PRO A 1 82 ? -17.891 2.662 33.827 1.00 38.31 82 PRO A N 1
ATOM 633 C CA . PRO A 1 82 ? -18.684 3.596 34.635 1.00 38.31 82 PRO A CA 1
ATOM 634 C C . PRO A 1 82 ? -18.058 4.995 34.817 1.00 38.31 82 PRO A C 1
ATOM 636 O O . PRO A 1 82 ? -18.743 5.899 35.281 1.00 38.31 82 PRO A O 1
ATOM 639 N N . HIS A 1 83 ? -16.801 5.217 34.416 1.00 44.06 83 HIS A N 1
ATOM 640 C CA . HIS A 1 83 ? -16.097 6.500 34.560 1.00 44.06 83 HIS A CA 1
ATOM 641 C C . HIS A 1 83 ? -16.241 7.486 33.385 1.00 44.06 83 HIS A C 1
ATOM 643 O O . HIS A 1 83 ? -15.878 8.653 33.517 1.00 44.06 83 HIS A O 1
ATOM 649 N N . GLN A 1 84 ? -16.801 7.090 32.236 1.00 41.22 84 GLN A N 1
ATOM 650 C CA . GLN A 1 84 ? -16.806 7.977 31.060 1.00 41.22 84 GLN A CA 1
ATOM 651 C C . GLN A 1 84 ? -17.836 9.123 31.141 1.00 41.22 84 GLN A C 1
ATOM 653 O O . GLN A 1 84 ? -17.691 10.137 30.455 1.00 41.22 84 GLN A O 1
ATOM 658 N N . LYS A 1 85 ? -18.860 9.011 32.004 1.00 40.94 85 LYS A N 1
ATOM 659 C CA . LYS A 1 85 ? -19.856 10.082 32.206 1.00 40.94 85 LYS A CA 1
ATOM 660 C C . LYS A 1 85 ? -19.318 11.283 32.995 1.00 40.94 85 LYS A C 1
ATOM 662 O O . LYS A 1 85 ? -19.867 12.371 32.836 1.00 40.94 85 LYS A O 1
ATOM 667 N N . GLU A 1 86 ? -18.245 11.131 33.772 1.00 38.66 86 GLU A N 1
ATOM 668 C CA . GLU A 1 86 ? -17.665 12.230 34.567 1.00 38.66 86 GLU A CA 1
ATOM 669 C C . GLU A 1 86 ? -16.523 12.978 33.853 1.00 38.66 86 GLU A C 1
ATOM 671 O O . GLU A 1 86 ? -16.311 14.162 34.110 1.00 38.66 86 GLU A O 1
ATOM 676 N N . ILE A 1 87 ? -15.848 12.359 32.876 1.00 42.91 87 ILE A N 1
ATOM 677 C CA . ILE A 1 87 ? -14.626 12.916 32.254 1.00 42.91 87 ILE A CA 1
ATOM 678 C C . ILE A 1 87 ? -14.907 13.921 31.116 1.00 42.91 87 ILE A C 1
ATOM 680 O O . ILE A 1 87 ? -14.030 14.698 30.747 1.00 42.91 87 ILE A O 1
ATOM 684 N N . ARG A 1 88 ? -16.148 14.054 30.614 1.00 39.41 88 ARG A N 1
ATOM 685 C CA . ARG A 1 88 ? -16.488 15.121 29.634 1.00 39.41 88 ARG A CA 1
ATOM 686 C C . ARG A 1 88 ? -16.350 16.555 30.179 1.00 39.41 88 ARG A C 1
ATOM 688 O O . ARG A 1 88 ? -16.548 17.495 29.415 1.00 39.41 88 ARG A O 1
ATOM 695 N N . ARG A 1 89 ? -16.027 16.748 31.466 1.00 38.44 89 ARG A N 1
ATOM 696 C CA . ARG A 1 89 ? -15.824 18.074 32.081 1.00 38.44 89 ARG A CA 1
ATOM 697 C C . ARG A 1 89 ? -14.387 18.403 32.486 1.00 38.44 89 ARG A C 1
ATOM 699 O O . ARG A 1 89 ? -14.151 19.536 32.886 1.00 38.44 89 ARG A O 1
ATOM 706 N N . ALA A 1 90 ? -13.432 17.487 32.354 1.00 39.22 90 ALA A N 1
ATOM 707 C CA . ALA A 1 90 ? -12.041 17.766 32.696 1.00 39.22 90 ALA A CA 1
ATOM 708 C C . ALA A 1 90 ? -11.122 17.133 31.649 1.00 39.22 90 ALA A C 1
ATOM 710 O O . ALA A 1 90 ? -10.943 15.921 31.633 1.00 39.22 90 ALA A O 1
ATOM 711 N N . MET A 1 91 ? -10.561 17.953 30.760 1.00 35.50 91 MET A N 1
ATOM 712 C CA . MET A 1 91 ? -9.380 17.576 29.982 1.00 35.50 91 MET A CA 1
ATOM 713 C C . MET A 1 91 ? -8.145 17.803 30.861 1.00 35.50 91 MET A C 1
ATOM 715 O O . MET A 1 91 ? -7.901 18.953 31.234 1.00 35.50 91 MET A O 1
ATOM 719 N N . PRO A 1 92 ? -7.350 16.772 31.187 1.00 39.97 92 PRO A N 1
ATOM 720 C CA . PRO A 1 92 ? -6.006 16.967 31.707 1.00 39.97 92 PRO A CA 1
ATOM 721 C C . PRO A 1 92 ? -5.057 17.262 30.539 1.00 39.97 92 PRO A C 1
ATOM 723 O O . PRO A 1 92 ? -5.125 16.631 29.485 1.00 39.97 92 PRO A O 1
ATOM 726 N N . THR A 1 93 ? -4.187 18.251 30.721 1.00 41.50 93 THR A N 1
ATOM 727 C CA . THR A 1 93 ? -3.135 18.667 29.776 1.00 41.50 93 THR A CA 1
ATOM 728 C C . THR A 1 93 ? -1.838 17.867 29.922 1.00 41.50 93 THR A C 1
ATOM 730 O O . THR A 1 93 ? -0.832 18.211 29.306 1.00 41.50 93 THR A O 1
ATOM 733 N N . ASP A 1 94 ? -1.821 16.816 30.735 1.00 35.03 94 ASP A N 1
ATOM 734 C CA . ASP A 1 94 ? -0.676 15.937 30.921 1.00 35.03 94 ASP A CA 1
ATOM 735 C C . ASP A 1 94 ? -0.917 14.588 30.231 1.00 35.03 94 ASP A C 1
ATOM 737 O O . ASP A 1 94 ? -1.991 14.002 30.297 1.00 35.03 94 ASP A O 1
ATOM 741 N N . GLY A 1 95 ? 0.093 14.095 29.513 1.00 38.59 95 GLY A N 1
ATOM 742 C CA . GLY A 1 95 ? 0.044 12.874 28.699 1.00 38.59 95 GLY A CA 1
ATOM 743 C C . GLY A 1 95 ? -0.089 11.562 29.485 1.00 38.59 95 GLY A C 1
ATOM 744 O O . GLY A 1 95 ? 0.510 10.560 29.096 1.00 38.59 95 GLY A O 1
ATOM 745 N N . SER A 1 96 ? -0.847 11.544 30.581 1.00 35.94 96 SER A N 1
ATOM 746 C CA . SER A 1 96 ? -1.234 10.326 31.280 1.00 35.94 96 SER A CA 1
ATOM 747 C C . SER A 1 96 ? -2.358 9.630 30.497 1.00 35.94 96 SER A C 1
ATOM 749 O O . SER A 1 96 ? -3.539 9.961 30.566 1.00 35.94 96 SER A O 1
ATOM 751 N N . LEU A 1 97 ? -1.972 8.660 29.665 1.00 38.66 97 LEU A N 1
ATOM 752 C CA . LEU A 1 97 ? -2.906 7.724 29.040 1.00 38.66 97 LEU A CA 1
ATOM 753 C C . LEU A 1 97 ? -3.592 6.918 30.150 1.00 38.66 97 LEU A C 1
ATOM 755 O O . LEU A 1 97 ? -2.984 6.016 30.719 1.00 38.66 97 LEU A O 1
ATOM 759 N N . PHE A 1 98 ? -4.850 7.240 30.455 1.00 37.84 98 PHE A N 1
ATOM 760 C CA . PHE A 1 98 ? -5.683 6.430 31.340 1.00 37.84 98 PHE A CA 1
ATOM 761 C C . PHE A 1 98 ? -5.771 5.002 30.788 1.00 37.84 98 PHE A C 1
ATOM 763 O O . PHE A 1 98 ? -6.349 4.761 29.724 1.00 37.84 98 PHE A O 1
ATOM 770 N N . GLU A 1 99 ? -5.181 4.050 31.512 1.00 32.09 99 GLU A N 1
ATOM 771 C CA . GLU A 1 99 ? -5.326 2.623 31.253 1.00 32.09 99 GLU A CA 1
ATOM 772 C C . GLU A 1 99 ? -6.774 2.216 31.527 1.00 32.09 99 GLU A C 1
ATOM 774 O O . GLU A 1 99 ? -7.179 1.965 32.660 1.00 32.09 99 GLU A O 1
ATOM 779 N N . CYS A 1 100 ? -7.579 2.127 30.472 1.00 36.88 100 CYS A N 1
ATOM 780 C CA . CYS A 1 100 ? -8.750 1.271 30.534 1.00 36.88 100 CYS A CA 1
ATOM 781 C C . CYS A 1 100 ? -8.235 -0.171 30.583 1.00 36.88 100 CYS A C 1
ATOM 783 O O . CYS A 1 100 ? -7.705 -0.675 29.589 1.00 36.88 100 CYS A O 1
ATOM 785 N N . SER A 1 101 ? -8.380 -0.831 31.736 1.00 38.50 101 SER A N 1
ATOM 786 C CA . SER A 1 101 ? -8.362 -2.293 31.796 1.00 38.50 101 SER A CA 1
ATOM 787 C C . SER A 1 101 ? -9.316 -2.798 30.716 1.00 38.50 101 SER A C 1
ATOM 789 O O . SER A 1 101 ? -10.455 -2.331 30.674 1.00 38.50 101 SER A O 1
ATOM 791 N N . TRP A 1 102 ? -8.813 -3.658 29.832 1.00 40.56 102 TRP A N 1
ATOM 792 C CA . TRP A 1 102 ? -9.439 -4.145 28.600 1.00 40.56 102 TRP A CA 1
ATOM 793 C C . TRP A 1 102 ? -10.968 -4.006 28.547 1.00 40.56 102 TRP A C 1
ATOM 795 O O . TRP A 1 102 ? -11.653 -4.518 29.441 1.00 40.56 102 TRP A O 1
ATOM 805 N N . PRO A 1 103 ? -11.536 -3.383 27.494 1.00 40.50 103 PRO A N 1
ATOM 806 C CA . PRO A 1 103 ? -12.979 -3.404 27.322 1.00 40.50 103 PRO A CA 1
ATOM 807 C C . PRO A 1 103 ? -13.419 -4.870 27.268 1.00 40.50 103 PRO A C 1
ATOM 809 O O . PRO A 1 103 ? -12.886 -5.660 26.489 1.00 40.50 103 PRO A O 1
ATOM 812 N N . LYS A 1 104 ? -14.390 -5.240 28.111 1.00 40.03 104 LYS A N 1
ATOM 813 C CA . LYS A 1 104 ? -14.958 -6.596 28.253 1.00 40.03 104 LYS A CA 1
ATOM 814 C C . LYS A 1 104 ? -15.591 -7.165 26.968 1.00 40.03 104 LYS A C 1
ATOM 816 O O . LYS A 1 104 ? -16.289 -8.173 27.051 1.00 40.03 104 LYS A O 1
ATOM 821 N N . GLY A 1 105 ? -15.380 -6.551 25.807 1.00 41.00 105 GLY A N 1
ATOM 822 C CA . GLY A 1 105 ? -16.305 -6.628 24.694 1.00 41.00 105 GLY A CA 1
ATOM 823 C C . GLY A 1 105 ? -15.715 -6.610 23.299 1.00 41.00 105 GLY A C 1
ATOM 824 O O . GLY A 1 105 ? -16.400 -6.082 22.436 1.00 41.00 105 GLY A O 1
ATOM 825 N N . ILE A 1 106 ? -14.550 -7.213 22.998 1.00 51.34 106 ILE A N 1
ATOM 826 C CA . ILE A 1 106 ? -14.392 -7.720 21.606 1.00 51.34 106 ILE A CA 1
ATOM 827 C C . ILE A 1 106 ? -15.662 -8.501 21.345 1.00 51.34 106 ILE A C 1
ATOM 829 O O . ILE A 1 106 ? -15.907 -9.326 22.219 1.00 51.34 106 ILE A O 1
ATOM 833 N N . SER A 1 107 ? -16.459 -8.189 20.303 1.00 53.88 107 SER A N 1
ATOM 834 C CA . SER A 1 107 ? -17.855 -8.657 20.190 1.00 53.88 107 SER A CA 1
ATOM 835 C C . SER A 1 107 ? -17.945 -10.078 20.717 1.00 53.88 107 SER A C 1
ATOM 837 O O . SER A 1 107 ? -17.518 -11.027 20.049 1.00 53.88 107 SER A O 1
ATOM 839 N N . LYS A 1 108 ? -18.332 -10.191 22.001 1.00 54.12 108 LYS A N 1
ATOM 840 C CA . LYS A 1 108 ? -18.057 -11.423 22.748 1.00 54.12 108 LYS A CA 1
ATOM 841 C C . LYS A 1 108 ? -18.840 -12.517 22.075 1.00 54.12 108 LYS A C 1
ATOM 843 O O . LYS A 1 108 ? -18.331 -13.604 21.936 1.00 54.12 108 LYS A O 1
ATOM 848 N N . GLU A 1 109 ? -19.999 -12.148 21.554 1.00 56.50 109 GLU A N 1
ATOM 849 C CA . GLU A 1 109 ? -20.873 -12.884 20.666 1.00 56.50 109 GLU A CA 1
ATOM 850 C C . GLU A 1 109 ? -20.177 -13.376 19.394 1.00 56.50 109 GLU A C 1
ATOM 852 O O . GLU A 1 109 ? -20.209 -14.575 19.166 1.00 56.50 109 GLU A O 1
ATOM 857 N N . LYS A 1 110 ? -19.498 -12.537 18.595 1.00 66.44 110 LYS A N 1
ATOM 858 C CA . LYS A 1 110 ? -18.792 -13.009 17.384 1.00 66.44 110 LYS A CA 1
ATOM 859 C C . LYS A 1 110 ? -17.632 -13.955 17.709 1.00 66.44 110 LYS A C 1
ATOM 861 O O . LYS A 1 110 ? -17.490 -14.991 17.063 1.00 66.44 110 LYS A O 1
ATOM 866 N N . LEU A 1 111 ? -16.818 -13.630 18.718 1.00 70.25 111 LEU A N 1
ATOM 867 C CA . LEU A 1 111 ? -15.704 -14.494 19.130 1.00 70.25 111 LEU A CA 1
ATOM 868 C C . LEU A 1 111 ? -16.181 -15.785 19.806 1.00 70.25 111 LEU A C 1
ATOM 870 O O . LEU A 1 111 ? -15.671 -16.846 19.480 1.00 70.25 111 LEU A O 1
ATOM 874 N N . CYS A 1 112 ? -17.168 -15.714 20.699 1.00 67.62 112 CYS A N 1
ATOM 875 C CA . CYS A 1 112 ? -17.802 -16.853 21.375 1.00 67.62 112 CYS A CA 1
ATOM 876 C C . CYS A 1 112 ? -18.544 -17.754 20.382 1.00 67.62 112 CYS A C 1
ATOM 878 O O . CYS A 1 112 ? -18.448 -18.974 20.479 1.00 67.62 112 CYS A O 1
ATOM 880 N N . ALA A 1 113 ? -19.239 -17.169 19.398 1.00 70.25 113 ALA A N 1
ATOM 881 C CA . ALA A 1 113 ? -19.898 -17.916 18.329 1.00 70.25 113 ALA A CA 1
ATOM 882 C C . ALA A 1 113 ? -18.889 -18.695 17.483 1.00 70.25 113 ALA A C 1
ATOM 884 O O . ALA A 1 113 ? -19.195 -19.794 17.025 1.00 70.25 113 ALA A O 1
ATOM 885 N N . ARG A 1 114 ? -17.686 -18.142 17.290 1.00 70.19 114 ARG A N 1
ATOM 886 C CA . ARG A 1 114 ? -16.623 -18.804 16.534 1.00 70.19 114 ARG A CA 1
ATOM 887 C C . ARG A 1 114 ? -15.812 -19.786 17.380 1.00 70.19 114 ARG A C 1
ATOM 889 O O . ARG A 1 114 ? -15.426 -20.836 16.875 1.00 70.19 114 ARG A O 1
ATOM 896 N N . GLN A 1 115 ? -15.570 -19.472 18.649 1.00 74.25 115 GLN A N 1
ATOM 897 C CA . GLN A 1 115 ? -14.823 -20.310 19.578 1.00 74.25 115 GLN A CA 1
ATOM 898 C C . GLN A 1 115 ? -15.328 -20.138 21.014 1.00 74.25 115 GLN A C 1
ATOM 900 O O . GLN A 1 115 ? -15.154 -19.101 21.656 1.00 74.25 115 GLN A O 1
ATOM 905 N N . VAL A 1 116 ? -15.919 -21.220 21.527 1.00 74.44 116 VAL A N 1
ATOM 906 C CA . VAL A 1 116 ? -16.634 -21.273 22.814 1.00 74.44 116 VAL A CA 1
ATOM 907 C C . VAL A 1 116 ? -15.746 -20.902 24.008 1.00 74.44 116 VAL A C 1
ATOM 909 O O . VAL A 1 116 ? -16.232 -20.394 25.017 1.00 74.44 116 VAL A O 1
ATOM 912 N N . GLU A 1 117 ? -14.433 -21.103 23.895 1.00 72.81 117 GLU A N 1
ATOM 913 C CA . GLU A 1 117 ? -13.473 -20.747 24.942 1.00 72.81 117 GLU A CA 1
ATOM 914 C C . GLU A 1 117 ? -13.574 -19.257 25.305 1.00 72.81 117 GLU A C 1
ATOM 916 O O . GLU A 1 117 ? -13.548 -18.914 26.482 1.00 72.81 117 GLU A O 1
ATOM 921 N N . PHE A 1 118 ? -13.845 -18.365 24.345 1.00 73.56 118 PHE A N 1
ATOM 922 C CA . PHE A 1 118 ? -13.950 -16.925 24.608 1.00 73.56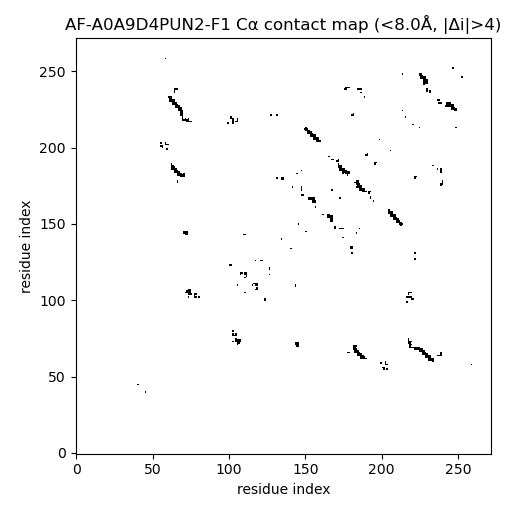 118 PHE A CA 1
ATOM 923 C C . PHE A 1 118 ? -15.227 -16.489 25.351 1.00 73.56 118 PHE A C 1
ATOM 925 O O . PHE A 1 118 ? -15.312 -15.333 25.775 1.00 73.56 118 PHE A O 1
ATOM 932 N N . CYS A 1 119 ? -16.208 -17.377 25.553 1.00 68.75 119 CYS A N 1
ATOM 933 C CA . CYS A 1 119 ? -17.484 -17.025 26.185 1.00 68.75 119 CYS A CA 1
ATOM 934 C C . CYS A 1 119 ? -17.351 -16.724 27.693 1.00 68.75 119 CYS A C 1
ATOM 936 O O . CYS A 1 119 ? -18.070 -15.870 28.211 1.00 68.75 119 CYS A O 1
ATOM 938 N N . ASN A 1 120 ? -16.417 -17.380 28.398 1.00 65.38 120 ASN A N 1
ATOM 939 C CA . ASN A 1 120 ? -16.361 -17.418 29.869 1.00 65.38 120 ASN A CA 1
ATOM 940 C C . ASN A 1 120 ? -15.018 -16.948 30.465 1.00 65.38 120 ASN A C 1
ATOM 942 O O . ASN A 1 120 ? -14.511 -17.547 31.408 1.00 65.38 120 ASN A O 1
ATOM 946 N N . TYR A 1 121 ? -14.450 -15.849 29.958 1.00 60.62 121 TYR A N 1
ATOM 947 C CA . TYR A 1 121 ? -13.230 -15.264 30.536 1.00 60.62 121 TYR A CA 1
ATOM 948 C C . TYR A 1 121 ? -13.499 -14.078 31.469 1.00 60.62 121 TYR A C 1
ATOM 950 O O . TYR A 1 121 ? -14.207 -13.124 31.116 1.00 60.62 121 TYR A O 1
ATOM 958 N N . THR A 1 122 ? -12.889 -14.149 32.656 1.00 58.16 122 THR A N 1
ATOM 959 C CA . THR A 1 122 ? -12.868 -13.103 33.692 1.00 58.16 122 THR A CA 1
ATOM 960 C C . THR A 1 122 ? -11.472 -12.530 33.938 1.00 58.16 122 THR A C 1
ATOM 962 O O . THR A 1 122 ? -11.379 -11.378 34.356 1.00 58.16 122 THR A O 1
ATOM 965 N N . ASP A 1 123 ? -10.409 -13.304 33.684 1.00 61.91 123 ASP A N 1
ATOM 966 C CA . ASP A 1 123 ? -9.016 -12.849 33.777 1.00 61.91 123 ASP A CA 1
ATOM 967 C C . ASP A 1 123 ? -8.582 -12.188 32.464 1.00 61.91 123 ASP A C 1
ATOM 969 O O . ASP A 1 123 ? -8.867 -12.673 31.369 1.00 61.91 123 ASP A O 1
ATOM 973 N N . THR A 1 124 ? -7.904 -11.053 32.587 1.00 68.06 124 THR A N 1
ATOM 974 C CA . THR A 1 124 ? -7.593 -10.150 31.485 1.00 68.06 124 THR A CA 1
ATOM 975 C C . THR A 1 124 ? -6.303 -10.535 30.752 1.00 68.06 124 THR A C 1
ATOM 977 O O . THR A 1 124 ? -6.231 -10.407 29.530 1.00 68.06 124 THR A O 1
ATOM 980 N N . GLU A 1 125 ? -5.295 -11.049 31.463 1.00 72.19 125 GLU A N 1
ATOM 981 C CA . GLU A 1 125 ? -4.016 -11.435 30.846 1.00 72.19 125 GLU A CA 1
ATOM 982 C C . GLU A 1 125 ? -4.085 -12.828 30.218 1.00 72.19 125 GLU A C 1
ATOM 984 O O . GLU A 1 125 ? -3.590 -13.041 29.108 1.00 72.19 125 GLU A O 1
ATOM 989 N N . GLU A 1 126 ? -4.770 -13.768 30.871 1.00 72.31 126 GLU A N 1
ATOM 990 C CA . GLU A 1 126 ? -5.017 -15.094 30.299 1.00 72.31 126 GLU A CA 1
ATOM 991 C C . GLU A 1 126 ? -5.861 -14.995 29.019 1.00 72.31 126 GLU A C 1
ATOM 993 O O . GLU A 1 126 ? -5.542 -15.621 28.006 1.00 72.31 126 GLU A O 1
ATOM 998 N N . TYR A 1 127 ? -6.869 -14.115 29.022 1.00 74.44 127 TYR A N 1
ATOM 999 C CA . TYR A 1 127 ? -7.672 -13.807 27.842 1.00 74.44 127 TYR A CA 1
ATOM 1000 C C . TYR A 1 127 ? -6.828 -13.265 26.686 1.00 74.44 127 TYR A C 1
ATOM 1002 O O . TYR A 1 127 ? -6.979 -13.712 25.549 1.00 74.44 127 TYR A O 1
ATOM 1010 N N . LYS A 1 128 ? -5.907 -12.333 26.961 1.00 75.62 128 LYS A N 1
ATOM 1011 C CA . LYS A 1 128 ? -5.000 -11.785 25.945 1.00 75.62 128 LYS A CA 1
ATOM 1012 C C . LYS A 1 128 ? -4.129 -12.876 25.323 1.00 75.62 128 LYS A C 1
ATOM 1014 O O . LYS A 1 128 ? -3.976 -12.912 24.105 1.00 75.62 128 LYS A O 1
ATOM 1019 N N . GLN A 1 129 ? -3.568 -13.765 26.140 1.00 81.19 129 GLN A N 1
ATOM 1020 C CA . GLN A 1 129 ? -2.733 -14.867 25.657 1.00 81.19 129 GLN A CA 1
ATOM 1021 C C . GLN A 1 129 ? -3.535 -15.873 24.827 1.00 81.19 129 GLN A C 1
ATOM 1023 O O . GLN A 1 129 ? -3.065 -16.307 23.774 1.00 81.19 129 GLN A O 1
ATOM 1028 N N . LEU A 1 130 ? -4.753 -16.214 25.259 1.00 80.31 130 LEU A N 1
ATOM 1029 C CA . LEU A 1 130 ? -5.646 -17.075 24.487 1.00 80.31 130 LEU A CA 1
ATOM 1030 C C . LEU A 1 130 ? -6.007 -16.433 23.144 1.00 80.31 130 LEU A C 1
ATOM 1032 O O . LEU A 1 130 ? -5.933 -17.087 22.106 1.00 80.31 130 LEU A O 1
ATOM 1036 N N . LEU A 1 131 ? -6.352 -15.145 23.159 1.00 80.31 131 LEU A N 1
ATOM 1037 C CA . LEU A 1 131 ? -6.687 -14.389 21.962 1.00 80.31 131 LEU A CA 1
ATOM 1038 C C . LEU A 1 131 ? -5.522 -14.380 20.974 1.00 80.31 131 LEU A C 1
ATOM 1040 O O . LEU A 1 131 ? -5.726 -14.699 19.812 1.00 80.31 131 LEU A O 1
ATOM 1044 N N . LEU A 1 132 ? -4.300 -14.082 21.420 1.00 84.00 132 LEU A N 1
ATOM 1045 C CA . LEU A 1 132 ? -3.124 -14.097 20.545 1.00 84.00 132 LEU A CA 1
ATOM 1046 C C . LEU A 1 132 ? -2.904 -15.476 19.906 1.00 84.00 132 LEU A C 1
ATOM 1048 O O . LEU A 1 132 ? -2.742 -15.560 18.694 1.00 84.00 132 LEU A O 1
ATOM 1052 N N . ARG A 1 133 ? -2.998 -16.560 20.687 1.00 84.69 133 ARG A N 1
ATOM 1053 C CA . ARG A 1 133 ? -2.873 -17.932 20.159 1.00 84.69 133 ARG A CA 1
ATOM 1054 C C . ARG A 1 133 ? -3.962 -18.273 19.147 1.00 84.69 133 ARG A C 1
ATOM 1056 O O . ARG A 1 133 ? -3.685 -18.924 18.142 1.00 84.69 133 ARG A O 1
ATOM 1063 N N . PHE A 1 134 ? -5.195 -17.849 19.407 1.00 84.50 134 PHE A N 1
ATOM 1064 C CA . PHE A 1 134 ? -6.296 -18.026 18.468 1.00 84.50 134 PHE A CA 1
ATOM 1065 C C . PHE A 1 134 ? -6.033 -17.273 17.167 1.00 84.50 134 PHE A C 1
ATOM 1067 O O . PHE A 1 134 ? -6.143 -17.856 16.097 1.00 84.50 134 PHE A O 1
ATOM 1074 N N . LEU A 1 135 ? -5.627 -16.005 17.243 1.00 84.75 135 LEU A N 1
ATOM 1075 C CA . LEU A 1 135 ? -5.329 -15.200 16.059 1.00 84.75 135 LEU A CA 1
ATOM 1076 C C . LEU A 1 135 ? -4.164 -15.768 15.239 1.00 84.75 135 LEU A C 1
ATOM 1078 O O . LEU A 1 135 ? -4.194 -15.674 14.019 1.00 84.75 135 LEU A O 1
ATOM 1082 N N . ASP A 1 136 ? -3.171 -16.383 15.882 1.00 83.81 136 ASP A N 1
ATOM 1083 C CA . ASP A 1 136 ? -2.041 -17.013 15.189 1.00 83.81 136 ASP A CA 1
ATOM 1084 C C . ASP A 1 136 ? -2.424 -18.307 14.458 1.00 83.81 136 ASP A C 1
ATOM 1086 O O . ASP A 1 136 ? -1.759 -18.710 13.504 1.00 83.81 136 ASP A O 1
ATOM 1090 N N . THR A 1 137 ? -3.483 -18.982 14.906 1.00 81.81 137 THR A N 1
ATOM 1091 C CA . THR A 1 137 ? -3.876 -20.307 14.398 1.00 81.81 137 THR A CA 1
ATOM 1092 C C . THR A 1 137 ? -5.126 -20.275 13.527 1.00 81.81 137 THR A C 1
ATOM 1094 O O . THR A 1 137 ? -5.314 -21.150 12.680 1.00 81.81 137 THR A O 1
ATOM 1097 N N . ALA A 1 138 ? -5.984 -19.274 13.700 1.00 73.44 138 ALA A N 1
ATOM 1098 C CA . ALA A 1 138 ? -7.248 -19.185 13.000 1.00 73.44 138 ALA A CA 1
ATOM 1099 C C . ALA A 1 138 ? -7.075 -18.601 11.591 1.00 73.44 138 ALA A C 1
ATOM 1101 O O . ALA A 1 138 ? -6.591 -17.488 11.394 1.00 73.44 138 ALA A O 1
ATOM 1102 N N . GLY A 1 139 ? -7.536 -19.348 10.588 1.00 67.38 139 GLY A N 1
ATOM 1103 C CA . GLY A 1 139 ? -7.641 -18.857 9.216 1.00 67.38 139 GLY A CA 1
ATOM 1104 C C . GLY A 1 139 ? -8.885 -17.991 9.010 1.00 67.38 139 GLY A C 1
ATOM 1105 O O . GLY A 1 139 ? -9.947 -18.284 9.558 1.00 67.38 139 GLY A O 1
ATOM 1106 N N . ASN A 1 140 ? -8.763 -16.965 8.162 1.00 72.62 140 ASN A N 1
ATOM 1107 C CA . ASN A 1 140 ? -9.856 -16.107 7.683 1.00 72.62 140 ASN A CA 1
ATOM 1108 C C . ASN A 1 140 ? -10.652 -15.389 8.797 1.00 72.62 140 ASN A C 1
ATOM 1110 O O . ASN A 1 140 ? -11.751 -15.807 9.160 1.00 72.62 140 ASN A O 1
ATOM 1114 N N . LEU A 1 141 ? -10.101 -14.288 9.317 1.00 79.00 141 LEU A N 1
ATOM 1115 C CA . LEU A 1 141 ? -10.662 -13.507 10.431 1.00 79.00 141 LEU A CA 1
ATOM 1116 C C . LEU A 1 141 ? -11.251 -12.147 10.019 1.00 79.00 141 LEU A C 1
ATOM 1118 O O . LEU A 1 141 ? -11.424 -11.269 10.863 1.00 79.00 141 LEU A O 1
ATOM 1122 N N . GLY A 1 142 ? -11.550 -11.945 8.732 1.00 74.94 142 GLY A N 1
ATOM 1123 C CA . GLY A 1 142 ? -12.017 -10.643 8.239 1.00 74.94 142 GLY A CA 1
ATOM 1124 C C . GLY A 1 142 ? -13.313 -10.150 8.878 1.00 74.94 142 GLY A C 1
ATOM 1125 O O . GLY A 1 142 ? -13.449 -8.972 9.165 1.00 74.94 142 GLY A O 1
ATOM 1126 N N . GLU A 1 143 ? -14.224 -11.054 9.228 1.00 76.62 143 GLU A N 1
ATOM 1127 C CA . GLU A 1 143 ? -15.495 -10.723 9.897 1.00 76.62 143 GLU A CA 1
ATOM 1128 C C . GLU A 1 143 ? -15.357 -10.136 11.317 1.00 76.62 143 GLU A C 1
ATOM 1130 O O . GLU A 1 143 ? -16.314 -9.557 11.851 1.00 76.62 143 GLU A O 1
ATOM 1135 N N . LEU A 1 144 ? -14.187 -10.325 11.943 1.00 79.31 144 LEU A N 1
ATOM 1136 C CA . LEU A 1 144 ? -13.850 -9.760 13.250 1.00 79.31 144 LEU A CA 1
ATOM 1137 C C . LEU A 1 144 ? -13.257 -8.354 13.128 1.00 79.31 144 LEU A C 1
ATOM 1139 O O . LEU A 1 144 ? -13.203 -7.627 14.125 1.00 79.31 144 LEU A O 1
ATOM 1143 N N . ALA A 1 145 ? -12.801 -7.976 11.932 1.00 80.75 145 ALA A N 1
ATOM 1144 C CA . ALA A 1 145 ? -12.266 -6.653 11.690 1.00 80.75 145 ALA A CA 1
ATOM 1145 C C . ALA A 1 145 ? -13.369 -5.606 11.793 1.00 80.75 145 ALA A C 1
ATOM 1147 O O . ALA A 1 145 ? -14.528 -5.851 11.456 1.00 80.75 145 ALA A O 1
ATOM 1148 N N . MET A 1 146 ? -13.004 -4.427 12.286 1.00 81.12 146 MET A N 1
ATOM 1149 C CA . MET A 1 146 ? -13.857 -3.260 12.124 1.00 81.12 146 MET A CA 1
ATOM 1150 C C . MET A 1 146 ? -14.054 -2.971 10.634 1.00 81.12 146 MET A C 1
ATOM 1152 O O . MET A 1 146 ? -13.143 -3.157 9.824 1.00 81.12 146 MET A O 1
ATOM 1156 N N . ASP A 1 147 ? -15.241 -2.475 10.296 1.00 80.94 147 ASP A N 1
ATOM 1157 C CA . ASP A 1 147 ? -15.539 -2.020 8.945 1.00 80.94 147 ASP A CA 1
ATOM 1158 C C . ASP A 1 147 ? -14.545 -0.941 8.502 1.00 80.94 147 ASP A C 1
ATOM 1160 O O . ASP A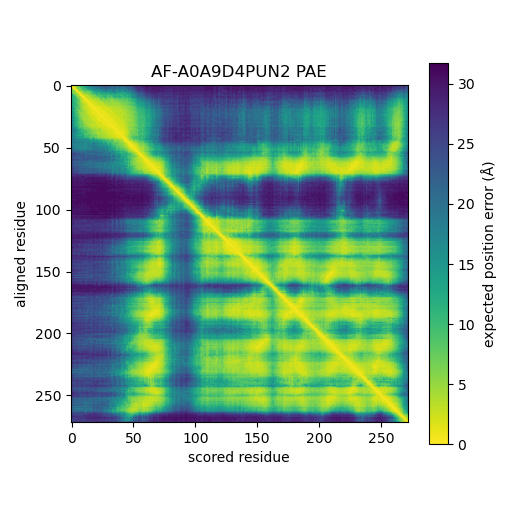 1 147 ? -14.244 -0.006 9.250 1.00 80.94 147 ASP A O 1
ATOM 1164 N N . SER A 1 148 ? -14.076 -1.040 7.256 1.00 80.75 148 SER A N 1
ATOM 1165 C CA . SER A 1 148 ? -13.114 -0.093 6.685 1.00 80.75 148 SER A CA 1
ATOM 1166 C C . SER A 1 148 ? -13.617 1.350 6.743 1.00 80.75 148 SER A C 1
ATOM 1168 O O . SER A 1 148 ? -12.837 2.233 7.060 1.00 80.75 148 SER A O 1
ATOM 1170 N N . GLU A 1 149 ? -14.915 1.588 6.548 1.00 77.19 149 GLU A N 1
ATOM 1171 C CA . GLU A 1 149 ? -15.543 2.921 6.622 1.00 77.19 149 GLU A CA 1
ATOM 1172 C C . GLU A 1 149 ? -15.503 3.548 8.019 1.00 77.19 149 GLU A C 1
ATOM 1174 O O . GLU A 1 149 ? -15.616 4.763 8.162 1.00 77.19 149 GLU A O 1
ATOM 1179 N N . VAL A 1 150 ? -15.389 2.721 9.060 1.00 78.75 150 VAL A N 1
ATOM 1180 C CA . VAL A 1 150 ? -15.318 3.198 10.442 1.00 78.75 150 VAL A CA 1
ATOM 1181 C C . VAL A 1 150 ? -13.894 3.631 10.771 1.00 78.75 150 VAL A C 1
ATOM 1183 O O . VAL A 1 150 ? -13.713 4.615 11.477 1.00 78.75 150 VAL A O 1
ATOM 1186 N N . ILE A 1 151 ? -12.881 2.917 10.272 1.00 81.88 151 ILE A N 1
ATOM 1187 C CA . ILE A 1 151 ? -11.475 3.180 10.618 1.00 81.88 151 ILE A CA 1
ATOM 1188 C C . ILE A 1 151 ? -10.795 4.117 9.615 1.00 81.88 151 ILE A C 1
ATOM 1190 O O . ILE A 1 151 ? -9.924 4.893 9.996 1.00 81.88 151 ILE A O 1
ATOM 1194 N N . LEU A 1 152 ? -11.152 4.028 8.336 1.00 84.44 152 LEU A N 1
ATOM 1195 C CA . LEU A 1 152 ? -10.485 4.711 7.235 1.00 84.44 152 LEU A CA 1
ATOM 1196 C C . LEU A 1 152 ? -11.464 5.600 6.483 1.00 84.44 152 LEU A C 1
ATOM 1198 O O . LEU A 1 152 ? -12.471 5.145 5.943 1.00 84.44 152 LEU A O 1
ATOM 1202 N N . GLN A 1 153 ? -11.086 6.863 6.350 1.00 83.69 153 GLN A N 1
ATOM 1203 C CA . GLN A 1 153 ? -11.707 7.784 5.418 1.00 83.69 153 GLN A CA 1
ATOM 1204 C C . GLN A 1 153 ? -10.660 8.187 4.385 1.00 83.69 153 GLN A C 1
ATOM 1206 O O . GLN A 1 153 ? -9.686 8.861 4.710 1.00 83.69 153 GLN A O 1
ATOM 1211 N N . VAL A 1 154 ? -10.856 7.752 3.140 1.00 82.12 154 VAL A N 1
ATOM 1212 C CA . VAL A 1 154 ? -9.995 8.123 2.012 1.00 82.12 154 VAL A CA 1
ATOM 1213 C C . VAL A 1 154 ? -10.759 9.065 1.097 1.00 82.12 154 VAL A C 1
ATOM 1215 O O . VAL A 1 154 ? -11.904 8.803 0.720 1.00 82.12 154 VAL A O 1
ATOM 1218 N N . VAL A 1 155 ? -10.113 10.169 0.752 1.00 78.94 155 VAL A N 1
ATOM 1219 C CA . VAL A 1 155 ? -10.631 11.212 -0.123 1.00 78.94 155 VAL A CA 1
ATOM 1220 C C . VAL A 1 155 ? -9.607 11.451 -1.222 1.00 78.94 155 VAL A C 1
ATOM 1222 O O . VAL A 1 155 ? -8.410 11.509 -0.956 1.00 78.94 155 VAL A O 1
ATOM 1225 N N . MET A 1 156 ? -10.085 11.585 -2.456 1.00 77.62 156 MET A N 1
ATOM 1226 C CA . MET A 1 156 ? -9.309 12.201 -3.527 1.00 77.62 156 MET A CA 1
ATOM 1227 C C . MET A 1 156 ? -9.947 13.532 -3.877 1.00 77.62 156 MET A C 1
ATOM 1229 O O . MET A 1 156 ? -11.156 13.604 -4.110 1.00 77.62 156 MET A O 1
ATOM 1233 N N . GLU A 1 157 ? -9.131 14.574 -3.900 1.00 75.25 157 GLU A N 1
ATOM 1234 C CA . GLU A 1 157 ? -9.567 15.935 -4.168 1.00 75.25 157 GLU A CA 1
ATOM 1235 C C . GLU A 1 157 ? -8.715 16.566 -5.262 1.00 75.25 157 GLU A C 1
ATOM 1237 O O . GLU A 1 157 ? -7.509 16.354 -5.321 1.00 75.25 157 GLU A O 1
ATOM 1242 N N . ASN A 1 158 ? -9.361 17.326 -6.146 1.00 75.31 158 ASN A N 1
ATOM 1243 C CA . ASN A 1 158 ? -8.674 18.218 -7.070 1.00 75.31 158 ASN A CA 1
ATOM 1244 C C . ASN A 1 158 ? -8.831 19.644 -6.521 1.00 75.31 158 ASN A C 1
ATOM 1246 O O . ASN A 1 158 ? -9.943 20.188 -6.593 1.00 75.31 158 ASN A O 1
ATOM 1250 N N . PRO A 1 159 ? -7.767 20.261 -5.973 1.00 69.19 159 PRO A N 1
ATOM 1251 C CA . PRO A 1 159 ? -7.858 21.582 -5.356 1.00 69.19 159 PRO A CA 1
ATOM 1252 C C . PRO A 1 159 ? -8.319 22.674 -6.337 1.00 69.19 159 PRO A C 1
ATOM 1254 O O . PRO A 1 159 ? -8.898 23.672 -5.910 1.00 69.19 159 PRO A O 1
ATOM 1257 N N . GLY A 1 160 ? -8.141 22.480 -7.650 1.00 68.06 160 GLY A N 1
ATOM 1258 C CA . GLY A 1 160 ? -8.581 23.412 -8.692 1.00 68.06 160 GLY A CA 1
ATOM 1259 C C . GLY A 1 160 ? -10.071 23.341 -9.052 1.00 68.06 160 GLY A C 1
ATOM 1260 O O . GLY A 1 160 ? -10.589 24.276 -9.658 1.00 68.06 160 GLY A O 1
ATOM 1261 N N . MET A 1 161 ? -10.777 22.267 -8.678 1.00 64.31 161 MET A N 1
ATOM 1262 C CA . MET A 1 161 ? -12.177 21.995 -9.065 1.00 64.31 161 MET A CA 1
ATOM 1263 C C . MET A 1 161 ? -13.118 21.857 -7.851 1.00 64.31 161 MET A C 1
ATOM 1265 O O . MET A 1 161 ? -14.210 21.298 -7.963 1.00 64.31 161 MET A O 1
ATOM 1269 N N . SER A 1 162 ? -12.689 22.360 -6.688 1.00 52.59 162 SER A N 1
ATOM 1270 C CA . SER A 1 162 ? -13.372 22.274 -5.390 1.00 52.59 162 SER A CA 1
ATOM 1271 C C . SER A 1 162 ? -14.847 22.688 -5.449 1.00 52.59 162 SER A C 1
ATOM 1273 O O . SER A 1 162 ? -15.179 23.871 -5.383 1.00 52.59 162 SER A O 1
ATOM 1275 N N . ILE A 1 163 ? -15.744 21.701 -5.537 1.00 50.38 163 ILE A N 1
ATOM 1276 C CA . ILE A 1 163 ? -17.142 21.874 -5.119 1.00 50.38 163 ILE A CA 1
ATOM 1277 C C . ILE A 1 163 ? -17.610 20.696 -4.247 1.00 50.38 163 ILE A C 1
ATOM 1279 O O . ILE A 1 163 ? -18.354 20.937 -3.305 1.00 50.38 163 ILE A O 1
ATOM 1283 N N . PHE A 1 164 ? -17.116 19.460 -4.428 1.00 48.22 164 PHE A N 1
ATOM 1284 C CA . PHE A 1 164 ? -17.344 18.370 -3.464 1.00 48.22 164 PHE A CA 1
ATOM 1285 C C . PHE A 1 164 ? -16.183 17.363 -3.460 1.00 48.22 164 PHE A C 1
ATOM 1287 O O . PHE A 1 164 ? -15.874 16.824 -4.524 1.00 48.22 164 PHE A O 1
ATOM 1294 N N . PRO A 1 165 ? -15.559 17.053 -2.305 1.00 52.78 165 PRO A N 1
ATOM 1295 C CA . PRO A 1 165 ? -14.659 15.911 -2.220 1.00 52.78 165 PRO A CA 1
ATOM 1296 C C . PRO A 1 165 ? -15.468 14.647 -2.517 1.00 52.78 165 PRO A C 1
ATOM 1298 O O . PRO A 1 165 ? -16.433 14.335 -1.813 1.00 52.78 165 PRO A O 1
ATOM 1301 N N . SER A 1 166 ? -15.108 13.913 -3.570 1.00 54.88 166 SER A N 1
ATOM 1302 C CA . SER A 1 166 ? -15.671 12.585 -3.793 1.00 54.88 166 SER A CA 1
ATOM 1303 C C . SER A 1 166 ? -15.067 11.652 -2.748 1.00 54.88 166 SER A C 1
ATOM 1305 O O . SER A 1 166 ? -13.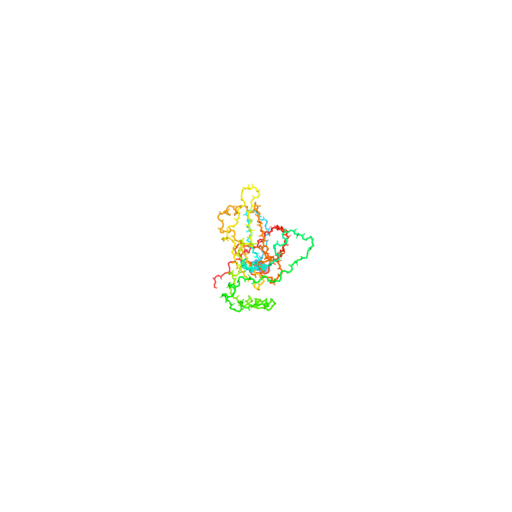981 11.104 -2.941 1.00 54.88 166 SER A O 1
ATOM 1307 N N . GLY A 1 167 ? -15.745 11.517 -1.607 1.00 55.91 167 GLY A N 1
ATOM 1308 C CA . GLY A 1 167 ? -15.449 10.451 -0.658 1.00 55.91 167 GLY A CA 1
ATOM 1309 C C . GLY A 1 167 ? -15.531 9.112 -1.384 1.00 55.91 167 GLY A C 1
ATOM 1310 O O . GLY A 1 167 ? -16.446 8.887 -2.182 1.00 55.91 167 GLY A O 1
ATOM 1311 N N . PHE A 1 168 ? -14.556 8.237 -1.158 1.00 62.28 168 PHE A N 1
ATOM 1312 C CA . PHE A 1 168 ? -14.572 6.935 -1.807 1.00 62.28 168 PHE A CA 1
ATOM 1313 C C . PHE A 1 168 ? -15.755 6.104 -1.334 1.00 62.28 168 PHE A C 1
ATOM 1315 O O . PHE A 1 168 ? -15.984 5.944 -0.137 1.00 62.28 168 PHE A O 1
ATOM 1322 N N . ALA A 1 169 ? -16.491 5.536 -2.288 1.00 64.25 169 ALA A N 1
ATOM 1323 C CA . ALA A 1 169 ? -17.501 4.543 -1.973 1.00 64.25 169 ALA A CA 1
ATOM 1324 C C . ALA A 1 169 ? -16.840 3.302 -1.348 1.00 64.25 169 ALA A C 1
ATOM 1326 O O . ALA A 1 169 ? -15.784 2.860 -1.810 1.00 64.25 169 ALA A O 1
ATOM 1327 N N . LYS A 1 170 ? -17.508 2.704 -0.349 1.00 67.19 170 LYS A N 1
ATOM 1328 C CA . LYS A 1 170 ? -17.103 1.488 0.388 1.00 67.19 170 LYS A CA 1
ATOM 1329 C C . LYS A 1 170 ? -16.420 0.424 -0.465 1.00 67.19 170 LYS A C 1
ATOM 1331 O O . LYS A 1 170 ? -15.431 -0.178 -0.073 1.00 67.19 170 LYS A O 1
ATOM 1336 N N . GLN A 1 171 ? -16.981 0.208 -1.648 1.00 68.94 171 GLN A N 1
ATOM 1337 C CA . GLN A 1 171 ? -16.589 -0.803 -2.622 1.00 68.94 171 GLN A CA 1
ATOM 1338 C C . GLN A 1 171 ? -15.137 -0.683 -3.129 1.00 68.94 171 GLN A C 1
ATOM 1340 O O . GLN A 1 171 ? -14.639 -1.626 -3.732 1.00 68.94 171 GLN A O 1
ATOM 1345 N N . HIS A 1 172 ? -14.452 0.440 -2.885 1.00 75.75 172 HIS A N 1
ATOM 1346 C CA . HIS A 1 172 ? -13.061 0.671 -3.302 1.00 75.75 172 HIS A CA 1
ATOM 1347 C C . HIS A 1 172 ? -12.034 0.493 -2.173 1.00 75.75 172 HIS A C 1
ATOM 1349 O O . HIS A 1 172 ? -10.830 0.520 -2.427 1.00 75.75 172 HIS A O 1
ATOM 1355 N N . LEU A 1 173 ? -12.500 0.293 -0.935 1.00 81.38 173 LEU A N 1
ATOM 1356 C CA . LEU A 1 173 ? -11.681 -0.020 0.235 1.00 81.38 173 LEU A CA 1
ATOM 1357 C C . LEU A 1 173 ? -11.881 -1.488 0.595 1.00 81.38 173 LEU A C 1
ATOM 1359 O O . LEU A 1 173 ? -12.791 -1.849 1.345 1.00 81.38 173 LEU A O 1
ATOM 1363 N N . VAL A 1 174 ? -11.023 -2.338 0.040 1.00 81.75 174 VAL A N 1
ATOM 1364 C CA . VAL A 1 174 ? -11.136 -3.789 0.184 1.00 81.75 174 VAL A CA 1
ATOM 1365 C C . VAL A 1 174 ? -10.174 -4.266 1.261 1.00 81.75 174 VAL A C 1
ATOM 1367 O O . VAL A 1 174 ? -8.987 -3.941 1.242 1.00 81.75 174 VAL A O 1
ATOM 1370 N N . GLN A 1 175 ? -10.671 -5.074 2.195 1.00 84.31 175 GLN A N 1
ATOM 1371 C CA . GLN A 1 175 ? -9.804 -5.825 3.093 1.00 84.31 175 GLN A CA 1
ATOM 1372 C C . GLN A 1 175 ? -9.042 -6.870 2.267 1.00 84.31 175 GLN A C 1
ATOM 1374 O O . GLN A 1 175 ? -9.628 -7.830 1.771 1.00 84.31 175 GLN A O 1
ATOM 1379 N N . SER A 1 176 ? -7.743 -6.660 2.080 1.00 82.75 176 SER A N 1
ATOM 1380 C CA . SER A 1 176 ? -6.939 -7.410 1.112 1.00 82.75 176 SER A CA 1
ATOM 1381 C C . SER A 1 176 ? -6.084 -8.493 1.755 1.00 82.75 176 SER A C 1
ATOM 1383 O O . SER A 1 176 ? -5.839 -9.533 1.144 1.00 82.75 176 SER A O 1
ATOM 1385 N N . PHE A 1 177 ? -5.613 -8.260 2.981 1.00 86.06 177 PHE A N 1
ATOM 1386 C CA . PHE A 1 177 ? -4.679 -9.157 3.651 1.00 86.06 177 PHE A CA 1
ATOM 1387 C C . PHE A 1 177 ? -4.745 -9.017 5.176 1.00 86.06 177 PHE A C 1
ATOM 1389 O O . PHE A 1 177 ? -5.228 -8.019 5.704 1.00 86.06 177 PHE A O 1
ATOM 1396 N N . SER A 1 178 ? -4.219 -10.004 5.898 1.00 85.69 178 SER A N 1
ATOM 1397 C CA . SER A 1 178 ? -4.073 -9.960 7.355 1.00 85.69 178 SER A CA 1
ATOM 1398 C C . SER A 1 178 ? -2.664 -10.386 7.751 1.00 85.69 178 SER A C 1
ATOM 1400 O O . SER A 1 178 ? -2.237 -11.489 7.411 1.00 85.69 178 SER A O 1
ATOM 1402 N N . ARG A 1 179 ? -1.955 -9.543 8.506 1.00 86.19 179 ARG A N 1
ATOM 1403 C CA . ARG A 1 179 ? -0.663 -9.889 9.121 1.00 86.19 179 ARG A CA 1
ATOM 1404 C C . ARG A 1 179 ? -0.912 -10.138 10.598 1.00 86.19 179 ARG A C 1
ATOM 1406 O O . ARG A 1 179 ? -0.681 -9.276 11.451 1.00 86.19 179 ARG A O 1
ATOM 1413 N N . LEU A 1 180 ? -1.501 -11.300 10.847 1.00 86.50 180 LEU A N 1
ATOM 1414 C CA . LEU A 1 180 ? -1.917 -11.718 12.174 1.00 86.50 180 LEU A CA 1
ATOM 1415 C C . LEU A 1 180 ? -0.700 -11.887 13.099 1.00 86.50 180 LEU A C 1
ATOM 1417 O O . LEU A 1 180 ? 0.405 -12.151 12.618 1.00 86.50 180 LEU A O 1
ATOM 1421 N N . PRO A 1 181 ? -0.885 -11.656 14.408 1.00 85.88 181 PRO A N 1
ATOM 1422 C CA . PRO A 1 181 ? -2.137 -11.245 15.055 1.00 85.88 181 PRO A CA 1
ATOM 1423 C C . PRO A 1 181 ? -2.366 -9.721 15.006 1.00 85.88 181 PRO A C 1
ATOM 1425 O O . PRO A 1 181 ? -3.457 -9.233 15.300 1.00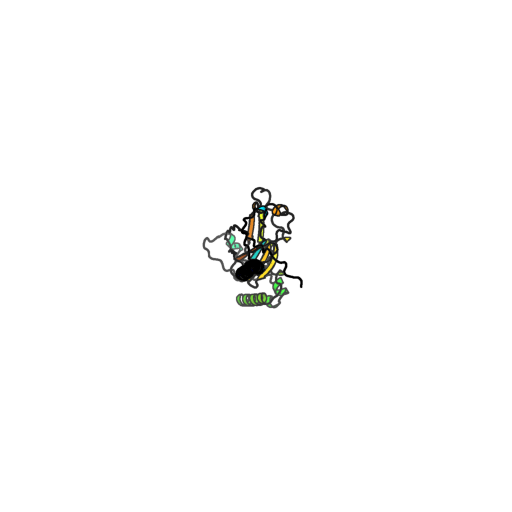 85.88 181 PRO A O 1
ATOM 1428 N N . TYR A 1 182 ? -1.346 -8.951 14.626 1.00 87.75 182 TYR A N 1
ATOM 1429 C CA . TYR A 1 182 ? -1.280 -7.527 14.945 1.00 87.75 182 TYR A CA 1
ATOM 1430 C C . TYR A 1 182 ? -1.969 -6.604 13.950 1.00 87.75 182 TYR A C 1
ATOM 1432 O O . TYR A 1 182 ? -2.484 -5.579 14.390 1.00 87.75 182 TYR A O 1
ATOM 1440 N N . TYR A 1 183 ? -2.004 -6.934 12.655 1.00 89.75 183 TYR A N 1
ATOM 1441 C CA . TYR A 1 183 ? -2.527 -6.019 11.639 1.00 89.75 183 TYR A CA 1
ATOM 1442 C C . TYR A 1 183 ? -3.585 -6.637 10.737 1.00 89.75 183 TYR A C 1
ATOM 1444 O O . TYR A 1 183 ? -3.441 -7.765 10.257 1.00 89.75 183 TYR A O 1
ATOM 1452 N N . MET A 1 184 ? -4.570 -5.810 10.396 1.00 89.69 184 MET A N 1
ATOM 1453 C CA . MET A 1 184 ? -5.463 -6.034 9.266 1.00 89.69 184 MET A CA 1
ATOM 1454 C C . MET A 1 184 ? -5.171 -5.016 8.174 1.00 89.69 184 MET A C 1
ATOM 1456 O O . MET A 1 184 ? -5.014 -3.832 8.469 1.00 89.69 184 MET A O 1
ATOM 1460 N N . CYS A 1 185 ? -5.072 -5.477 6.932 1.00 90.06 185 CYS A N 1
ATOM 1461 C CA . CYS A 1 185 ? -4.666 -4.659 5.803 1.00 90.06 185 CYS A CA 1
ATOM 1462 C C . CYS A 1 185 ? -5.832 -4.379 4.863 1.00 90.06 185 CYS A C 1
ATOM 1464 O O . CYS A 1 185 ? -6.573 -5.276 4.453 1.00 90.06 185 CYS A O 1
ATOM 1466 N N . PHE A 1 186 ? -5.942 -3.111 4.496 1.00 88.69 186 PHE A N 1
ATOM 1467 C CA . PHE A 1 186 ? -6.906 -2.588 3.550 1.00 88.69 186 PHE A CA 1
ATOM 1468 C C . PHE A 1 186 ? -6.141 -2.051 2.351 1.00 88.69 186 PHE A C 1
ATOM 1470 O O . PHE A 1 186 ? -5.180 -1.296 2.509 1.00 88.69 186 PHE A O 1
ATOM 1477 N N . THR A 1 187 ? -6.559 -2.449 1.157 1.00 88.25 187 THR A N 1
ATOM 1478 C CA . THR A 1 187 ? -6.028 -1.909 -0.088 1.00 88.25 187 THR A CA 1
ATOM 1479 C C . THR A 1 187 ? -7.080 -1.023 -0.717 1.00 88.25 187 THR A C 1
ATOM 1481 O O . THR A 1 187 ? -8.258 -1.368 -0.823 1.00 88.25 187 THR A O 1
ATOM 1484 N N . PHE A 1 188 ? -6.612 0.141 -1.120 1.00 85.81 188 PHE A N 1
ATOM 1485 C CA . PHE A 1 188 ? -7.368 1.131 -1.835 1.00 85.81 188 PHE A CA 1
ATOM 1486 C C . PHE A 1 188 ? -7.086 0.986 -3.332 1.00 85.81 188 PHE A C 1
ATOM 1488 O O . PHE A 1 188 ? -5.948 1.179 -3.770 1.00 85.81 188 PHE A O 1
ATOM 1495 N N . ASP A 1 189 ? -8.120 0.640 -4.101 1.00 78.75 189 ASP A N 1
ATOM 1496 C CA . ASP A 1 189 ? -8.056 0.541 -5.562 1.00 78.75 189 ASP A CA 1
ATOM 1497 C C . ASP A 1 189 ? -9.070 1.497 -6.199 1.00 78.75 189 ASP A C 1
ATOM 1499 O O . ASP A 1 189 ? -10.288 1.301 -6.135 1.00 78.75 189 ASP A O 1
ATOM 1503 N N . TRP A 1 190 ? -8.549 2.547 -6.832 1.00 76.88 190 TRP A N 1
ATOM 1504 C CA . TRP A 1 190 ? -9.347 3.596 -7.454 1.00 76.88 190 TRP A CA 1
ATOM 1505 C C . TRP A 1 190 ? -9.984 3.174 -8.786 1.00 76.88 190 TRP A C 1
ATOM 1507 O O . TRP A 1 190 ? -10.935 3.822 -9.226 1.00 76.88 190 TRP A O 1
ATOM 1517 N N . ARG A 1 191 ? -9.534 2.081 -9.423 1.00 74.75 191 ARG A N 1
ATOM 1518 C CA . ARG A 1 191 ? -9.988 1.680 -10.772 1.00 74.75 191 ARG A CA 1
ATOM 1519 C C . ARG A 1 191 ? -11.463 1.330 -10.852 1.00 74.75 191 ARG A C 1
ATOM 1521 O O . ARG A 1 191 ? -12.059 1.437 -11.919 1.00 74.75 191 ARG A O 1
ATOM 1528 N N . GLY A 1 192 ? -12.052 0.891 -9.744 1.00 67.25 192 GLY A N 1
ATOM 1529 C CA . GLY A 1 192 ? -13.476 0.575 -9.704 1.00 67.25 192 GLY A CA 1
ATOM 1530 C C . GLY A 1 192 ? -14.377 1.813 -9.720 1.00 67.25 192 GLY A C 1
ATOM 1531 O O . GLY A 1 192 ? -15.590 1.665 -9.856 1.00 67.25 192 GLY A O 1
ATOM 1532 N N . SER A 1 193 ? -13.829 3.014 -9.508 1.00 70.56 193 SER A N 1
ATOM 1533 C CA . SER A 1 193 ? -14.633 4.211 -9.284 1.00 70.56 193 SER A CA 1
ATOM 1534 C C . SER A 1 193 ? -14.947 4.945 -10.584 1.00 70.56 193 SER A C 1
ATOM 1536 O O . SER A 1 193 ? -14.075 5.550 -11.208 1.00 70.56 193 SER A O 1
ATOM 1538 N N . ASN A 1 194 ? -16.230 4.985 -10.950 1.00 67.88 194 ASN A N 1
ATOM 1539 C CA . ASN A 1 194 ? -16.709 5.746 -12.109 1.00 67.88 194 ASN A CA 1
ATOM 1540 C C . ASN A 1 194 ? -16.467 7.262 -11.973 1.00 67.88 194 ASN A C 1
ATOM 1542 O O . ASN A 1 194 ? -16.384 7.960 -12.981 1.00 67.88 194 ASN A O 1
ATOM 1546 N N . SER A 1 195 ? -16.340 7.787 -10.747 1.00 62.84 195 SER A N 1
ATOM 1547 C CA . SER A 1 195 ? -16.052 9.210 -10.513 1.00 62.84 195 SER A CA 1
ATOM 1548 C C . SER A 1 195 ? -14.588 9.577 -10.769 1.00 62.84 195 SER A C 1
ATOM 1550 O O . SER A 1 195 ? -14.256 10.757 -10.818 1.00 62.84 195 SER A O 1
ATOM 1552 N N . LEU A 1 196 ? -13.720 8.578 -10.952 1.00 65.56 196 LEU A N 1
ATOM 1553 C CA . LEU A 1 196 ? -12.285 8.736 -11.188 1.00 65.56 196 LEU A CA 1
ATOM 1554 C C . LEU A 1 196 ? -11.893 8.282 -12.595 1.00 65.56 196 LEU A C 1
ATOM 1556 O O . LEU A 1 196 ? -10.739 7.981 -12.869 1.00 65.56 196 LEU A O 1
ATOM 1560 N N . VAL A 1 197 ? -12.841 8.255 -13.531 1.00 62.88 197 VAL A N 1
ATOM 1561 C CA . VAL A 1 197 ? -12.524 7.989 -14.941 1.00 62.88 197 VAL A CA 1
ATOM 1562 C C . VAL A 1 197 ? -11.649 9.115 -15.509 1.00 62.88 197 VAL A C 1
ATOM 1564 O O . VAL A 1 197 ? -10.630 8.831 -16.133 1.00 62.88 197 VAL A O 1
ATOM 1567 N N . ASN A 1 198 ? -11.967 10.376 -15.187 1.00 6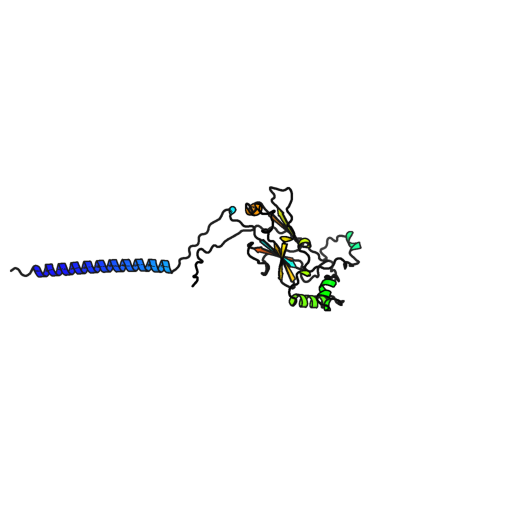1.06 198 ASN A N 1
ATOM 1568 C CA . ASN A 1 198 ? -11.177 11.552 -15.591 1.00 61.06 198 ASN A CA 1
ATOM 1569 C C . ASN A 1 198 ? -9.840 11.660 -14.836 1.00 61.06 198 ASN A C 1
ATOM 1571 O O . ASN A 1 198 ? -8.909 12.310 -15.296 1.00 61.06 198 ASN A O 1
ATOM 1575 N N . PHE A 1 199 ? -9.724 10.993 -13.687 1.00 63.97 199 PHE A N 1
ATOM 1576 C CA . PHE A 1 199 ? -8.504 10.954 -12.880 1.00 63.97 199 PHE A CA 1
ATOM 1577 C C . PHE A 1 199 ? -7.346 10.254 -13.610 1.00 63.97 199 PHE A C 1
ATOM 1579 O O . PHE A 1 199 ? -6.179 10.542 -13.362 1.00 63.97 199 PHE A O 1
ATOM 1586 N N . LYS A 1 200 ? -7.662 9.356 -14.552 1.00 62.84 200 LYS A N 1
ATOM 1587 C CA . LYS A 1 200 ? -6.668 8.698 -15.405 1.00 62.84 200 LYS A CA 1
ATOM 1588 C C . LYS A 1 200 ? -5.979 9.671 -16.371 1.00 62.84 200 LYS A C 1
ATOM 1590 O O . LYS A 1 200 ? -4.886 9.368 -16.837 1.00 62.84 200 LYS A O 1
ATOM 1595 N N . GLU A 1 201 ? -6.622 10.789 -16.700 1.00 66.00 201 GLU A N 1
ATOM 1596 C CA . GLU A 1 201 ? -6.130 11.729 -17.711 1.00 66.00 201 GLU A CA 1
ATOM 1597 C C . GLU A 1 201 ? -5.156 12.763 -17.130 1.00 66.00 201 GLU A C 1
ATOM 1599 O O . GLU A 1 201 ? -4.257 13.195 -17.846 1.00 66.00 201 GLU A O 1
ATOM 1604 N N . ASP A 1 202 ? -5.287 13.123 -15.846 1.00 71.88 202 ASP A N 1
ATOM 1605 C CA . ASP A 1 202 ? -4.401 14.098 -15.194 1.00 71.88 202 ASP A CA 1
ATOM 1606 C C . ASP A 1 202 ? -4.211 13.827 -13.684 1.00 71.88 202 ASP A C 1
ATOM 1608 O O . ASP A 1 202 ? -4.788 14.518 -12.836 1.00 71.88 202 ASP A O 1
ATOM 1612 N N . PRO A 1 203 ? -3.397 12.822 -13.311 1.00 71.38 203 PRO A N 1
ATOM 1613 C CA . PRO A 1 203 ? -3.202 12.434 -11.914 1.00 71.38 203 PRO A CA 1
ATOM 1614 C C . PRO A 1 203 ? -2.465 13.494 -11.080 1.00 71.38 203 PRO A C 1
ATOM 1616 O O . PRO A 1 203 ? -2.547 13.458 -9.857 1.00 71.38 203 PRO A O 1
ATOM 1619 N N . LEU A 1 204 ? -1.756 14.440 -11.710 1.00 75.81 204 LEU A N 1
ATOM 1620 C CA . LEU A 1 204 ? -1.007 15.488 -11.004 1.00 75.81 204 LEU A CA 1
ATOM 1621 C C . LEU A 1 204 ? -1.903 16.551 -10.373 1.00 75.81 204 LEU A C 1
ATOM 1623 O O . LEU A 1 204 ? -1.465 17.274 -9.482 1.00 75.81 204 LEU A O 1
ATOM 1627 N N . THR A 1 205 ? -3.142 16.658 -10.839 1.00 75.88 205 THR A N 1
ATOM 1628 C CA . THR A 1 205 ? -4.106 17.624 -10.307 1.00 75.88 205 THR A CA 1
ATOM 1629 C C . THR A 1 205 ? -4.850 17.120 -9.083 1.00 75.88 205 THR A C 1
ATOM 1631 O O . THR A 1 205 ? -5.701 17.842 -8.568 1.00 75.88 205 THR A O 1
ATOM 1634 N N . TYR A 1 206 ? -4.560 15.904 -8.616 1.00 77.38 206 TYR A N 1
ATOM 1635 C CA . TYR A 1 206 ? -5.267 15.304 -7.500 1.00 77.38 206 TYR A CA 1
ATOM 1636 C C . TYR A 1 206 ? -4.357 14.997 -6.318 1.00 77.38 206 TYR A C 1
ATOM 1638 O O . TYR A 1 206 ? -3.240 14.505 -6.458 1.00 77.38 206 TYR A O 1
ATOM 1646 N N . GLU A 1 207 ? -4.914 15.197 -5.133 1.00 82.94 207 GLU A N 1
ATOM 1647 C CA . GLU A 1 207 ? -4.308 14.855 -3.858 1.00 82.94 207 GLU A CA 1
ATOM 1648 C C . GLU A 1 207 ? -5.121 13.734 -3.205 1.00 82.94 207 GLU A C 1
ATOM 1650 O O . GLU A 1 207 ? -6.355 13.714 -3.267 1.00 82.94 207 GLU A O 1
ATOM 1655 N N . MET A 1 208 ? -4.427 12.761 -2.610 1.00 83.88 208 MET A N 1
ATOM 1656 C CA . MET A 1 208 ? -5.058 11.695 -1.835 1.00 83.88 208 MET A CA 1
ATOM 1657 C C . MET A 1 208 ? -4.873 11.975 -0.348 1.00 83.88 208 MET A C 1
ATOM 1659 O O . MET A 1 208 ? -3.764 11.889 0.179 1.00 83.88 208 MET A O 1
ATOM 1663 N N . SER A 1 209 ? -5.989 12.214 0.325 1.00 86.12 209 SER A N 1
ATOM 1664 C CA . SER A 1 209 ? -6.067 12.473 1.756 1.00 86.12 209 SER A CA 1
ATOM 1665 C C . SER A 1 209 ? -6.633 11.238 2.459 1.00 86.12 209 SER A C 1
ATOM 1667 O O . SER A 1 209 ? -7.724 10.765 2.137 1.00 86.12 209 SER A O 1
ATOM 1669 N N . MET A 1 210 ? -5.892 10.688 3.423 1.00 86.69 210 MET A N 1
ATOM 1670 C CA . MET A 1 210 ? -6.316 9.537 4.226 1.00 86.69 210 MET A CA 1
ATOM 1671 C C . MET A 1 210 ? -6.370 9.924 5.700 1.00 86.69 210 MET A C 1
ATOM 1673 O O . MET A 1 210 ? -5.370 10.337 6.282 1.00 86.69 210 MET A O 1
ATOM 1677 N N . ILE A 1 211 ? -7.535 9.739 6.313 1.00 86.94 211 ILE A N 1
ATOM 1678 C CA . ILE A 1 211 ? -7.751 9.923 7.745 1.00 86.94 211 ILE A CA 1
ATOM 1679 C C . ILE A 1 211 ? -7.961 8.549 8.371 1.00 86.94 211 ILE A C 1
ATOM 1681 O O . ILE A 1 211 ? -8.791 7.764 7.910 1.00 86.94 211 ILE A O 1
ATOM 1685 N N . VAL A 1 212 ? -7.215 8.280 9.442 1.00 87.56 212 VAL A N 1
ATOM 1686 C CA . VAL A 1 212 ? -7.345 7.056 10.236 1.00 87.56 212 VAL A CA 1
ATOM 1687 C C . VAL A 1 212 ? -7.930 7.393 11.596 1.00 87.56 212 VAL A C 1
ATOM 1689 O O . VAL A 1 212 ? -7.384 8.216 12.335 1.00 87.56 212 VAL A O 1
ATOM 1692 N N . LEU A 1 213 ? -9.034 6.738 11.931 1.00 85.00 213 LEU A N 1
ATOM 1693 C CA . LEU A 1 213 ? -9.729 6.888 13.199 1.00 85.00 213 LEU A CA 1
ATOM 1694 C C . LEU A 1 213 ? -9.319 5.764 14.152 1.00 85.00 213 LEU A C 1
ATOM 1696 O O . LEU A 1 213 ? -9.508 4.581 13.884 1.00 85.00 213 LEU A O 1
ATOM 1700 N N . TRP A 1 214 ? -8.762 6.148 15.298 1.00 82.56 214 TRP A N 1
ATOM 1701 C CA . TRP A 1 214 ? -8.313 5.219 16.332 1.00 82.56 214 TRP A CA 1
ATOM 1702 C C . TRP A 1 214 ? -9.377 5.095 17.423 1.00 82.56 214 TRP A C 1
ATOM 1704 O O . TRP A 1 214 ? -9.771 6.098 18.019 1.00 82.56 214 TRP A O 1
ATOM 1714 N N . TYR A 1 215 ? -9.809 3.871 17.736 1.00 77.88 215 TYR A N 1
ATOM 1715 C CA . TYR A 1 215 ? -10.842 3.622 18.748 1.00 77.88 215 TYR A CA 1
ATOM 1716 C C . TYR A 1 215 ? -10.300 2.834 19.947 1.00 77.88 215 TYR A C 1
ATOM 1718 O O . TYR A 1 215 ? -10.542 1.627 20.053 1.00 77.88 215 TYR A O 1
ATOM 1726 N N . PRO A 1 216 ? -9.614 3.493 20.900 1.00 72.31 216 PRO A N 1
ATOM 1727 C CA . PRO A 1 216 ? -8.989 2.801 22.021 1.00 72.31 216 PRO A CA 1
ATOM 1728 C C . PRO A 1 216 ? -9.966 2.115 22.978 1.00 72.31 216 PRO A C 1
ATOM 1730 O O . PRO A 1 216 ? -9.600 1.134 23.615 1.00 72.31 216 PRO A O 1
ATOM 1733 N N . GLY A 1 217 ? -11.210 2.596 23.054 1.00 66.88 217 GLY A N 1
ATOM 1734 C CA . GLY A 1 217 ? -12.275 1.955 23.833 1.00 66.88 217 GLY A CA 1
ATOM 1735 C C . GLY A 1 217 ? -13.035 0.861 23.080 1.00 66.88 217 GLY A C 1
ATOM 1736 O O . GLY A 1 217 ? -13.766 0.100 23.703 1.00 66.88 217 GLY A O 1
ATOM 1737 N N . ARG A 1 218 ? -12.871 0.766 21.751 1.00 67.62 218 ARG A N 1
ATOM 1738 C CA . ARG A 1 218 ? -13.601 -0.193 20.904 1.00 67.62 218 ARG A CA 1
ATOM 1739 C C . ARG A 1 218 ? -12.705 -1.222 20.226 1.00 67.62 218 ARG A C 1
ATOM 1741 O O . ARG A 1 218 ? -13.161 -1.918 19.327 1.00 67.62 218 ARG A O 1
ATOM 1748 N N . SER A 1 219 ? -11.446 -1.318 20.632 1.00 71.31 219 SER A N 1
ATOM 1749 C CA . SER A 1 219 ? -10.538 -2.345 20.139 1.00 71.31 219 SER A CA 1
ATOM 1750 C C . SER A 1 219 ? -9.727 -2.951 21.283 1.00 71.31 219 SER A C 1
ATOM 1752 O O . SER A 1 219 ? -9.331 -2.248 22.217 1.00 71.31 219 SER A O 1
ATOM 1754 N N . PRO A 1 220 ? -9.473 -4.264 21.238 1.00 71.44 220 PRO A N 1
ATOM 1755 C CA . PRO A 1 220 ? -8.504 -4.903 22.111 1.00 71.44 220 PRO A CA 1
ATOM 1756 C C . PRO A 1 220 ? -7.105 -4.387 21.786 1.00 71.44 220 PRO A C 1
ATOM 1758 O O . PRO A 1 220 ? -6.686 -4.375 20.627 1.00 71.44 220 PRO A O 1
ATOM 1761 N N . ARG A 1 221 ? -6.353 -4.001 22.817 1.00 76.19 221 ARG A N 1
ATOM 1762 C CA . ARG A 1 221 ? -4.992 -3.490 22.648 1.00 76.19 221 ARG A CA 1
ATOM 1763 C C . ARG A 1 221 ? -3.998 -4.647 22.514 1.00 76.19 221 ARG A C 1
ATOM 1765 O O . ARG A 1 221 ? -3.374 -5.069 23.487 1.00 76.19 221 ARG A O 1
ATOM 1772 N N . LEU A 1 222 ? -3.853 -5.159 21.297 1.00 79.56 222 LEU A N 1
ATOM 1773 C CA . LEU A 1 222 ? -2.867 -6.184 20.944 1.00 79.56 222 LEU A CA 1
ATOM 1774 C C . LEU A 1 222 ? -1.448 -5.608 20.866 1.00 79.56 222 LEU A C 1
ATOM 1776 O O . LEU A 1 222 ? -0.492 -6.257 21.288 1.00 79.56 222 LEU A O 1
ATOM 1780 N N . SER A 1 223 ? -1.316 -4.386 20.347 1.00 85.25 223 SER A N 1
ATOM 1781 C CA . SER A 1 223 ? -0.043 -3.678 20.188 1.00 85.25 223 SER A CA 1
ATOM 1782 C C . SER A 1 223 ? -0.226 -2.157 20.311 1.00 85.25 223 SER A C 1
ATOM 1784 O O . SER A 1 223 ? -1.293 -1.656 20.686 1.00 85.25 223 SER A O 1
ATOM 1786 N N . HIS A 1 224 ? 0.839 -1.392 20.062 1.00 88.75 224 HIS A N 1
ATOM 1787 C CA . HIS A 1 224 ? 0.736 0.062 19.945 1.00 88.75 224 HIS A CA 1
ATOM 1788 C C . HIS A 1 224 ? -0.167 0.439 18.765 1.00 88.75 224 HIS A C 1
ATOM 1790 O O . HIS A 1 224 ? -0.176 -0.246 17.746 1.00 88.75 224 HIS A O 1
ATOM 1796 N N . TYR A 1 225 ? -0.930 1.525 18.909 1.00 88.38 225 TYR A N 1
ATOM 1797 C CA . TYR A 1 225 ? -1.700 2.080 17.798 1.00 88.38 225 TYR A CA 1
ATOM 1798 C C . TYR A 1 225 ? -0.739 2.631 16.755 1.00 88.38 225 TYR A C 1
ATOM 1800 O O . TYR A 1 225 ? 0.024 3.555 17.040 1.00 88.38 225 TYR A O 1
ATOM 1808 N N . GLU A 1 226 ? -0.768 2.034 15.576 1.00 92.44 226 GLU A N 1
ATOM 1809 C CA . GLU A 1 226 ? 0.051 2.419 14.442 1.00 92.44 226 GLU A CA 1
ATOM 1810 C C . GLU A 1 226 ? -0.545 1.861 13.151 1.00 92.44 226 GLU A C 1
ATOM 1812 O O . GLU A 1 226 ? -1.272 0.862 13.145 1.00 92.44 226 GLU A O 1
ATOM 1817 N N . MET A 1 227 ? -0.253 2.543 12.052 1.00 91.44 227 MET A N 1
ATOM 1818 C CA . MET A 1 227 ? -0.609 2.121 10.709 1.00 91.44 227 MET A CA 1
ATOM 1819 C C . MET A 1 227 ? 0.674 1.928 9.918 1.00 91.44 227 MET A C 1
ATOM 1821 O O . MET A 1 227 ? 1.498 2.833 9.832 1.00 91.44 227 MET A O 1
ATOM 1825 N N . ASP A 1 228 ? 0.816 0.755 9.323 1.00 92.25 228 ASP A N 1
ATOM 1826 C CA . ASP A 1 228 ? 1.906 0.428 8.419 1.00 92.25 228 ASP A CA 1
ATOM 1827 C C . ASP A 1 228 ? 1.406 0.534 6.974 1.00 92.25 228 ASP A C 1
ATOM 1829 O O . ASP A 1 228 ? 0.540 -0.233 6.547 1.00 92.25 228 ASP A O 1
ATOM 1833 N N . MET A 1 229 ? 1.918 1.500 6.219 1.00 91.69 229 MET A N 1
ATOM 1834 C CA . MET A 1 229 ? 1.382 1.916 4.925 1.00 91.69 229 MET A CA 1
ATOM 1835 C C . MET A 1 229 ? 2.435 1.858 3.816 1.00 91.69 229 MET A C 1
ATOM 1837 O O . MET A 1 229 ? 3.612 2.157 4.023 1.00 91.69 229 MET A O 1
ATOM 1841 N N . THR A 1 230 ? 2.007 1.503 2.606 1.00 91.00 230 THR A N 1
ATOM 1842 C CA . THR A 1 230 ? 2.842 1.567 1.404 1.00 91.00 230 THR A CA 1
ATOM 1843 C C . THR A 1 230 ? 2.053 2.019 0.184 1.00 91.00 230 THR A C 1
ATOM 1845 O O . THR A 1 230 ? 0.834 1.850 0.110 1.00 91.00 230 THR A O 1
ATOM 1848 N N . PHE A 1 231 ? 2.792 2.530 -0.796 1.00 89.19 231 PHE A N 1
ATOM 1849 C CA . PHE A 1 231 ? 2.312 2.819 -2.137 1.00 89.19 231 PHE A CA 1
ATOM 1850 C C . PHE A 1 231 ? 2.833 1.751 -3.090 1.00 89.19 231 PHE A C 1
ATOM 1852 O O . PHE A 1 231 ? 3.996 1.351 -3.013 1.00 89.19 231 PHE A O 1
ATOM 1859 N N . HIS A 1 232 ? 1.983 1.289 -3.995 1.00 87.56 232 HIS A N 1
ATOM 1860 C CA . HIS A 1 232 ? 2.344 0.258 -4.957 1.00 87.56 232 HIS A CA 1
ATOM 1861 C C . HIS A 1 232 ? 1.649 0.474 -6.296 1.00 87.56 232 HIS A C 1
ATOM 1863 O O . HIS A 1 232 ? 0.744 1.299 -6.437 1.00 87.56 232 HIS A O 1
ATOM 1869 N N . HIS A 1 233 ? 2.098 -0.274 -7.302 1.00 86.31 233 HIS A N 1
ATOM 1870 C CA . HIS A 1 233 ? 1.429 -0.283 -8.592 1.00 86.31 233 HIS A CA 1
ATOM 1871 C C . HIS A 1 233 ? -0.005 -0.795 -8.429 1.00 86.31 233 HIS A C 1
ATOM 1873 O O . HIS A 1 233 ? -0.261 -1.693 -7.629 1.00 86.31 233 HIS A O 1
ATOM 1879 N N . VAL A 1 234 ? -0.937 -0.248 -9.204 1.00 81.25 234 VAL A N 1
ATOM 1880 C CA . VAL A 1 234 ? -2.366 -0.576 -9.090 1.00 81.25 234 VAL A CA 1
ATOM 1881 C C . VAL A 1 234 ? -2.676 -2.051 -9.400 1.00 81.25 234 VAL A C 1
ATOM 1883 O O . VAL A 1 234 ? -3.624 -2.621 -8.874 1.00 81.25 234 VAL A O 1
ATOM 1886 N N . ASP A 1 235 ? -1.838 -2.691 -10.217 1.00 81.44 235 ASP A N 1
ATOM 1887 C CA . ASP A 1 235 ? -1.943 -4.119 -10.561 1.00 81.44 235 ASP A CA 1
ATOM 1888 C C . ASP A 1 235 ? -1.214 -5.060 -9.597 1.00 81.44 235 ASP A C 1
ATOM 1890 O O . ASP A 1 235 ? -1.332 -6.278 -9.721 1.00 81.44 235 ASP A O 1
ATOM 1894 N N . SER A 1 236 ? -0.436 -4.528 -8.654 1.00 82.44 236 SER A N 1
ATOM 1895 C CA . SER A 1 236 ? 0.227 -5.339 -7.638 1.00 82.44 236 SER A CA 1
ATOM 1896 C C . SER A 1 236 ? -0.473 -5.184 -6.293 1.00 82.44 236 SER A C 1
ATOM 1898 O O . SER A 1 236 ? -1.089 -4.164 -6.010 1.00 82.44 236 SER A O 1
ATOM 1900 N N . ILE A 1 237 ? -0.389 -6.211 -5.448 1.00 76.56 237 ILE A N 1
ATOM 1901 C CA . ILE A 1 237 ? -0.835 -6.140 -4.055 1.00 76.56 237 ILE A CA 1
ATOM 1902 C C . ILE A 1 237 ? 0.405 -6.320 -3.193 1.00 76.56 237 ILE A C 1
ATOM 1904 O O . ILE A 1 237 ? 1.005 -7.394 -3.177 1.00 76.56 237 ILE A O 1
ATOM 1908 N N . SER A 1 238 ? 0.800 -5.270 -2.479 1.00 77.06 238 SER A N 1
ATOM 1909 C CA . SER A 1 238 ? 1.931 -5.315 -1.545 1.00 77.06 238 SER A CA 1
ATOM 1910 C C . SER A 1 238 ? 1.505 -5.444 -0.082 1.00 77.06 238 SER A C 1
ATOM 1912 O O . SER A 1 238 ? 2.371 -5.537 0.775 1.00 77.06 238 SER A O 1
ATOM 1914 N N . ALA A 1 239 ? 0.203 -5.549 0.210 1.00 73.12 239 ALA A N 1
ATOM 1915 C CA . ALA A 1 239 ? -0.340 -5.636 1.571 1.00 73.12 239 ALA A CA 1
ATOM 1916 C C . ALA A 1 239 ? 0.259 -6.763 2.445 1.00 73.12 239 ALA A C 1
ATOM 1918 O O . ALA A 1 239 ? 0.189 -6.709 3.673 1.00 73.12 239 ALA A O 1
ATOM 1919 N N . ALA A 1 240 ? 0.843 -7.795 1.825 1.00 71.25 240 ALA A N 1
ATOM 1920 C CA . ALA A 1 240 ? 1.489 -8.906 2.5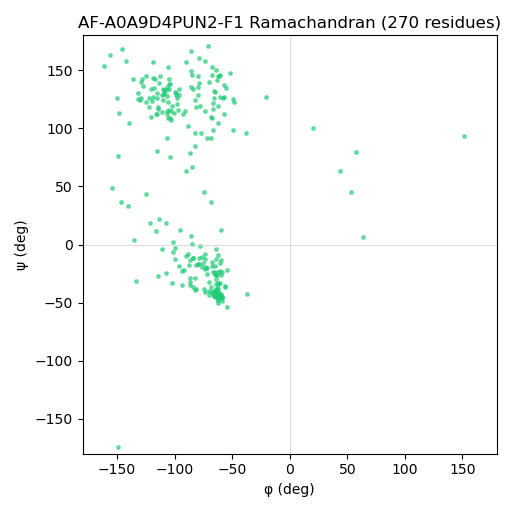19 1.00 71.25 240 ALA A CA 1
ATOM 1921 C C . ALA A 1 240 ? 2.922 -8.605 2.995 1.00 71.25 240 ALA A C 1
ATOM 1923 O O . ALA A 1 240 ? 3.439 -9.321 3.853 1.00 71.25 240 ALA A O 1
ATOM 1924 N N . THR A 1 241 ? 3.587 -7.576 2.461 1.00 79.25 241 THR A N 1
ATOM 1925 C CA . THR A 1 241 ? 4.963 -7.239 2.846 1.00 79.25 241 THR A CA 1
ATOM 1926 C C . THR A 1 241 ? 4.979 -6.255 4.014 1.00 79.25 241 THR A C 1
ATOM 1928 O O . THR A 1 241 ? 4.001 -5.560 4.289 1.00 79.25 241 THR A O 1
ATOM 1931 N N . LYS A 1 242 ? 6.082 -6.221 4.774 1.00 75.38 242 LYS A N 1
ATOM 1932 C CA . LYS A 1 242 ? 6.286 -5.165 5.774 1.00 75.38 242 LYS A CA 1
ATOM 1933 C C . LYS A 1 242 ? 6.441 -3.839 5.039 1.00 75.38 242 LYS A C 1
ATOM 1935 O O . LYS A 1 242 ? 7.284 -3.752 4.145 1.00 75.38 242 LYS A O 1
ATOM 1940 N N . HIS A 1 243 ? 5.638 -2.841 5.394 1.00 80.81 243 HIS A N 1
ATOM 1941 C CA . HIS A 1 243 ? 5.667 -1.580 4.679 1.00 80.81 243 HIS A CA 1
ATOM 1942 C C . HIS A 1 243 ? 6.743 -0.640 5.238 1.00 80.81 243 HIS A C 1
ATOM 1944 O O . HIS A 1 243 ? 7.383 -0.896 6.261 1.00 80.81 243 HIS A O 1
ATOM 1950 N N . THR A 1 244 ? 7.023 0.414 4.474 1.00 77.56 244 THR A N 1
ATOM 1951 C CA . THR A 1 244 ? 8.093 1.376 4.754 1.00 77.56 244 THR A CA 1
ATOM 1952 C C . THR A 1 244 ? 7.620 2.567 5.579 1.00 77.56 244 THR A C 1
ATOM 1954 O O . THR A 1 244 ? 8.451 3.214 6.214 1.00 77.56 244 THR A O 1
ATOM 1957 N N . LEU A 1 245 ? 6.317 2.872 5.580 1.00 89.62 245 LEU A N 1
ATOM 1958 C CA . LEU A 1 245 ? 5.761 4.038 6.262 1.00 89.62 245 LEU A CA 1
ATOM 1959 C C . LEU A 1 245 ? 5.023 3.596 7.520 1.00 89.62 245 LEU A C 1
ATOM 1961 O O . LEU A 1 245 ? 3.988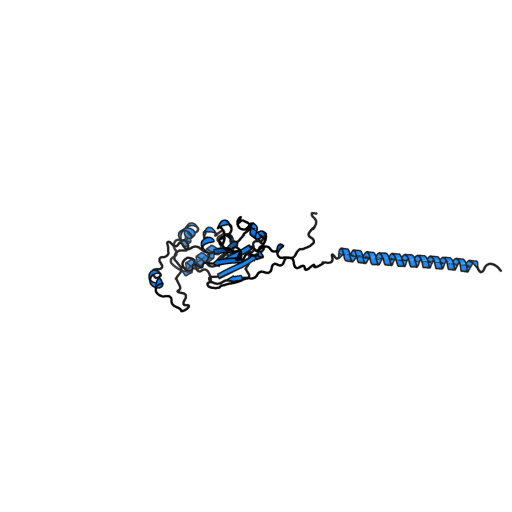 2.944 7.439 1.00 89.62 245 LEU A O 1
ATOM 1965 N N . LEU A 1 246 ? 5.536 3.997 8.682 1.00 90.88 246 LEU A N 1
ATOM 1966 C CA . LEU A 1 246 ? 4.894 3.746 9.967 1.00 90.88 246 LEU A CA 1
ATOM 1967 C C . LEU A 1 246 ? 4.294 5.043 10.514 1.00 90.88 246 LEU A C 1
ATOM 1969 O O . LEU A 1 246 ? 5.020 5.967 10.885 1.00 90.88 246 LEU A O 1
ATOM 1973 N N . LEU A 1 247 ? 2.969 5.097 10.576 1.00 91.06 247 LEU A N 1
ATOM 1974 C CA . LEU A 1 247 ? 2.202 6.245 11.038 1.00 91.06 247 LEU A CA 1
ATOM 1975 C C . LEU A 1 247 ? 1.658 5.970 12.438 1.00 91.06 247 LEU A C 1
ATOM 1977 O O . LEU A 1 247 ? 1.245 4.856 12.754 1.00 91.06 247 LEU A O 1
ATOM 1981 N N . ARG A 1 248 ? 1.645 6.997 13.286 1.00 90.06 248 ARG A N 1
ATOM 1982 C CA . ARG A 1 248 ? 1.141 6.927 14.661 1.00 90.06 248 ARG A CA 1
ATOM 1983 C C . ARG A 1 248 ? -0.039 7.884 14.858 1.00 90.06 248 ARG A C 1
ATOM 1985 O O . ARG A 1 248 ? -0.158 8.859 14.113 1.00 90.06 248 ARG A O 1
ATOM 1992 N N . PRO A 1 249 ? -0.900 7.636 15.861 1.00 88.12 249 PRO A N 1
ATOM 1993 C CA . PRO A 1 249 ? -1.984 8.542 16.213 1.00 88.12 249 PRO A CA 1
ATOM 1994 C C . PRO A 1 249 ? -1.508 9.980 16.419 1.00 88.12 249 PRO A C 1
ATOM 1996 O O . PRO A 1 249 ? -0.398 10.211 16.900 1.00 88.12 249 PRO A O 1
ATOM 1999 N N . SER A 1 250 ? -2.380 10.931 16.082 1.00 85.19 250 SER A N 1
ATOM 2000 C CA . SER A 1 250 ? -2.152 12.378 16.215 1.00 85.19 250 SER A CA 1
ATOM 2001 C C . SER A 1 250 ? -1.007 12.955 15.368 1.00 85.19 250 SER A C 1
ATOM 2003 O O . SER A 1 250 ? -0.690 14.134 15.513 1.00 85.19 250 SER A O 1
ATOM 2005 N N . GLY A 1 251 ? -0.391 12.165 14.483 1.00 82.88 251 GLY A N 1
ATOM 2006 C CA . GLY A 1 251 ? 0.565 12.661 13.495 1.00 82.88 251 GLY A CA 1
ATOM 2007 C C . GLY A 1 251 ? -0.128 13.187 12.236 1.00 82.88 251 GLY A C 1
ATOM 2008 O O . GLY A 1 251 ? -1.145 12.641 11.814 1.00 82.88 251 GLY A O 1
ATOM 2009 N N . SER A 1 252 ? 0.449 14.226 11.630 1.00 87.81 252 SER A N 1
ATOM 2010 C CA . SER A 1 252 ? 0.149 14.640 10.256 1.00 87.81 252 SER A CA 1
ATOM 2011 C C . SER A 1 252 ? 1.332 14.250 9.379 1.00 87.81 252 SER A C 1
ATOM 2013 O O . SER A 1 252 ? 2.476 14.550 9.727 1.00 87.81 252 SER A O 1
ATOM 2015 N N . TYR A 1 253 ? 1.063 13.543 8.285 1.00 89.69 253 TYR A N 1
ATOM 2016 C CA . TYR A 1 253 ? 2.088 12.994 7.407 1.00 89.69 253 TYR A CA 1
ATOM 2017 C C . TYR A 1 253 ? 1.782 13.392 5.970 1.00 89.69 253 TYR A C 1
ATOM 2019 O O . TYR A 1 253 ? 0.691 13.125 5.474 1.00 89.69 253 TYR A O 1
ATOM 2027 N N . GLU A 1 254 ? 2.760 14.004 5.312 1.00 89.88 254 GLU A N 1
ATOM 2028 C CA . GLU A 1 254 ? 2.676 14.423 3.918 1.00 89.88 254 GLU A CA 1
ATOM 2029 C C . GLU A 1 254 ? 3.740 13.677 3.114 1.00 89.88 254 GLU A C 1
ATOM 2031 O O . GLU A 1 254 ? 4.890 13.551 3.547 1.00 89.88 254 GLU A O 1
ATOM 2036 N N . TYR A 1 255 ? 3.349 13.153 1.954 1.00 87.50 255 TYR A N 1
ATOM 2037 C CA . TYR A 1 255 ? 4.220 12.350 1.106 1.00 87.50 255 TYR A CA 1
ATOM 2038 C C . TYR A 1 255 ? 4.184 12.869 -0.326 1.00 87.50 255 TYR A C 1
ATOM 2040 O O . TYR A 1 255 ? 3.132 12.895 -0.957 1.00 87.50 255 TYR A O 1
ATOM 2048 N N . SER A 1 256 ? 5.355 13.197 -0.866 1.00 85.31 256 SER A N 1
ATOM 2049 C CA . SER A 1 256 ? 5.542 13.409 -2.301 1.00 85.31 256 SER A CA 1
ATOM 2050 C C . SER A 1 256 ? 6.126 12.143 -2.920 1.00 85.31 256 SER A C 1
ATOM 2052 O O . SER A 1 256 ? 7.128 11.611 -2.436 1.00 85.31 256 SER A O 1
ATOM 2054 N N . LEU A 1 257 ? 5.503 11.642 -3.985 1.00 83.94 257 LEU A N 1
ATOM 2055 C CA . LEU A 1 257 ? 5.891 10.381 -4.614 1.00 83.94 257 LEU A CA 1
ATOM 2056 C C . LEU A 1 257 ? 6.654 10.630 -5.914 1.00 83.94 257 LEU A C 1
ATOM 2058 O O . LEU A 1 257 ? 6.275 11.473 -6.721 1.00 83.94 257 LEU A O 1
ATOM 2062 N N . GLN A 1 258 ? 7.718 9.855 -6.130 1.00 83.94 258 GLN A N 1
ATOM 2063 C CA . GLN A 1 258 ? 8.436 9.810 -7.401 1.00 83.94 258 GLN A CA 1
ATOM 2064 C C . GLN A 1 258 ? 8.274 8.421 -8.015 1.00 83.94 258 GLN A C 1
ATOM 2066 O O . GLN A 1 258 ? 8.751 7.432 -7.457 1.00 83.94 258 GLN A O 1
ATOM 2071 N N . GLN A 1 259 ? 7.636 8.347 -9.180 1.00 82.31 259 GLN A N 1
ATOM 2072 C CA . GLN A 1 259 ? 7.501 7.099 -9.921 1.00 82.31 259 GLN A CA 1
ATOM 2073 C C . GLN A 1 259 ? 8.749 6.857 -10.776 1.00 82.31 259 GLN A C 1
ATOM 2075 O O . GLN A 1 259 ? 9.245 7.755 -11.454 1.00 82.31 259 GLN A O 1
ATOM 2080 N N . ARG A 1 260 ? 9.271 5.629 -10.728 1.00 83.38 260 ARG A N 1
ATOM 2081 C CA . ARG A 1 260 ? 10.364 5.159 -11.585 1.00 83.38 260 ARG A CA 1
ATOM 2082 C C . ARG A 1 260 ? 9.962 3.814 -12.168 1.00 83.38 260 ARG A C 1
ATOM 2084 O O . ARG A 1 260 ? 9.525 2.938 -11.425 1.00 83.38 260 ARG A O 1
ATOM 2091 N N . SER A 1 261 ? 10.103 3.659 -13.475 1.00 79.88 261 SER A N 1
ATOM 2092 C CA . SER A 1 261 ? 9.839 2.408 -14.179 1.00 79.88 261 SER A CA 1
ATOM 2093 C C . SER A 1 261 ? 11.149 1.840 -14.721 1.00 79.88 261 SER A C 1
ATOM 2095 O O . SER A 1 261 ? 12.060 2.573 -15.105 1.00 79.88 261 SER A O 1
ATOM 2097 N N . LEU A 1 262 ? 11.254 0.514 -14.723 1.00 78.44 262 LEU A N 1
ATOM 2098 C CA . LEU A 1 262 ? 12.288 -0.203 -15.454 1.00 78.44 262 LEU A CA 1
ATOM 2099 C C . LEU A 1 262 ? 11.576 -0.996 -16.540 1.00 78.44 262 LEU A C 1
ATOM 2101 O O . LEU A 1 262 ? 10.737 -1.845 -16.240 1.00 78.44 262 LEU A O 1
ATOM 2105 N N . LYS A 1 263 ? 11.891 -0.701 -17.797 1.00 78.25 263 LYS A N 1
ATOM 2106 C CA . LYS A 1 263 ? 11.367 -1.447 -18.934 1.00 78.25 263 LYS A CA 1
ATOM 2107 C C . LYS A 1 263 ? 12.471 -2.327 -19.487 1.00 78.25 263 LYS A C 1
ATOM 2109 O O . LYS A 1 263 ? 13.407 -1.834 -20.109 1.00 78.25 263 LYS A O 1
ATOM 2114 N N . GLU A 1 264 ? 12.345 -3.629 -19.278 1.00 75.44 264 GLU A N 1
ATOM 2115 C CA . GLU A 1 264 ? 13.221 -4.592 -19.932 1.00 75.44 264 GLU A CA 1
ATOM 2116 C C . GLU A 1 264 ? 12.826 -4.705 -21.407 1.00 75.44 264 GLU A C 1
ATOM 2118 O O . GLU A 1 264 ? 11.719 -5.118 -21.762 1.00 75.44 264 GLU A O 1
ATOM 2123 N N . VAL A 1 265 ? 13.734 -4.296 -22.290 1.00 68.69 265 VAL A N 1
ATOM 2124 C CA . VAL A 1 265 ? 13.575 -4.458 -23.735 1.00 68.69 265 VAL A CA 1
ATOM 2125 C C . VAL A 1 265 ? 14.098 -5.845 -24.102 1.00 68.69 265 VAL A C 1
ATOM 2127 O O . VAL A 1 265 ? 15.227 -5.990 -24.556 1.00 68.69 265 VAL A O 1
ATOM 2130 N N . GLY A 1 266 ? 13.296 -6.885 -23.861 1.00 58.44 266 GLY A N 1
ATOM 2131 C CA . GLY A 1 266 ? 13.657 -8.239 -24.290 1.00 58.44 266 GLY A CA 1
ATOM 2132 C C . GLY A 1 266 ? 13.079 -9.349 -23.428 1.00 58.44 266 GLY A C 1
ATOM 2133 O O . GLY A 1 266 ? 13.701 -9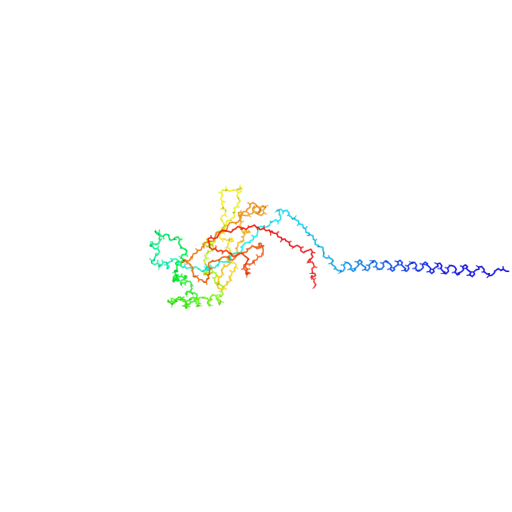.786 -22.470 1.00 58.44 266 GLY A O 1
ATOM 2134 N N . GLY A 1 267 ? 11.915 -9.854 -23.833 1.00 49.75 267 GLY A N 1
ATOM 2135 C CA . GLY A 1 267 ? 11.263 -11.011 -23.226 1.00 49.75 267 GLY A CA 1
ATOM 2136 C C . GLY A 1 267 ? 10.607 -11.938 -24.249 1.00 49.75 267 GLY A C 1
ATOM 2137 O O . GLY A 1 267 ? 9.581 -12.531 -23.946 1.00 49.75 267 GLY A O 1
ATOM 2138 N N . GLU A 1 268 ? 11.164 -12.086 -25.457 1.00 46.59 268 GLU A N 1
ATOM 2139 C CA . GLU A 1 268 ? 10.887 -13.274 -26.285 1.00 46.59 268 GLU A CA 1
ATOM 2140 C C . GLU A 1 268 ? 11.833 -14.409 -25.870 1.00 46.59 268 GLU A C 1
ATOM 2142 O O . GLU A 1 268 ? 12.722 -14.847 -26.601 1.00 46.59 268 GLU A O 1
ATOM 2147 N N . LEU A 1 269 ? 11.647 -14.906 -24.649 1.00 45.16 269 LEU A N 1
ATOM 2148 C CA . LEU A 1 269 ? 12.191 -16.198 -24.256 1.00 45.16 269 LEU A CA 1
ATOM 2149 C C . LEU A 1 269 ? 11.225 -17.275 -24.752 1.00 45.16 269 LEU A C 1
ATOM 2151 O O . LEU A 1 269 ? 10.200 -17.553 -24.139 1.00 45.16 269 LEU A O 1
ATOM 2155 N N . ARG A 1 270 ? 11.561 -17.807 -25.932 1.00 41.22 270 ARG A N 1
ATOM 2156 C CA . ARG A 1 270 ? 11.281 -19.167 -26.418 1.00 41.22 270 ARG A CA 1
ATOM 2157 C C . ARG A 1 270 ? 10.137 -19.889 -25.690 1.00 41.22 270 ARG A C 1
ATOM 2159 O O . ARG A 1 270 ? 10.352 -20.546 -24.677 1.00 41.22 270 ARG A O 1
ATOM 2166 N N . LYS A 1 271 ? 8.956 -19.901 -26.312 1.00 36.53 271 LYS A N 1
ATOM 2167 C CA . LYS A 1 271 ? 8.125 -21.110 -26.292 1.00 36.53 271 LYS A CA 1
ATOM 2168 C C . LYS A 1 271 ? 8.851 -22.171 -27.125 1.00 36.53 271 LYS A C 1
ATOM 2170 O O . LYS A 1 271 ? 8.704 -22.187 -28.344 1.00 36.53 271 LYS A O 1
ATOM 2175 N N . LEU A 1 272 ? 9.671 -22.989 -26.476 1.00 37.62 272 LEU A N 1
ATOM 2176 C CA . LEU A 1 272 ? 10.064 -24.317 -26.949 1.00 37.62 272 LEU A CA 1
ATOM 2177 C C . LEU A 1 272 ? 9.921 -25.282 -25.779 1.00 37.62 272 LEU A C 1
ATOM 2179 O O . LEU A 1 272 ? 10.490 -24.966 -24.712 1.00 37.62 272 LEU A O 1
#

Secondary structure (DSSP, 8-state):
---SHHHHHHHHHHHHHHHHHHHHHHHHHHHHHHHHHHHHHHHT-PPPP------GGG--PPEEEEEEES-BPBPGGG---TTHHHHTT---SS---------TTB-HHHHHHH-GGGGG---HHHHHHHHHHHHHH-S--GGGBPPHHHHEEEEEE-GGG-S--EEPPGGGEEEEEEETTTEEEEEE-GGG-GGGTGGGT-GGG-EEEEEE---TTSS--SS-S-EEEEEE-TT---TTSPPSEEE-TT--------------S-------

Sequence (272 aa):
MASKTDGERSSWRRRFRALRVLVYVGLALGFLYQASDVVVNYLTFPTTNDVRVEGPEQLIMPAASACISNWMSVDPAMDSCPHQKEIRRAMPTDGSLFECSWPKGISKEKLCARQVEFCNYTDTEEYKQLLLRFLDTAGNLGELAMDSEVILQVVMENPGMSIFPSGFAKQHLVQSFSRLPYYMCFTFDWRGSNSLVNFKEDPLTYEMSMIVLWYPGRSPRLSHYEMDMTFHHVDSISAATKHTLLLRPSGSYEYSLQQRSLKEVGGELRKL

Mean predicted aligned error: 14.79 Å

Solvent-accessible surface area (backbone atoms only — not comparable to full-atom values): 17132 Å² total; per-residue (Å²): 144,89,79,75,68,63,62,57,56,53,52,50,54,51,51,54,49,51,52,51,52,52,50,52,52,50,51,53,52,53,50,50,52,55,52,49,53,52,52,50,59,61,72,64,60,76,84,83,86,84,91,78,89,76,62,77,86,73,61,71,77,61,21,41,27,42,26,31,33,40,40,41,37,26,44,77,91,56,71,78,60,88,64,64,82,67,49,85,79,58,88,75,95,60,94,73,78,78,79,72,76,73,68,90,20,52,31,45,64,64,49,21,74,74,38,65,79,61,64,78,70,84,56,69,66,64,46,50,55,52,50,49,54,46,44,69,68,55,78,88,64,70,90,48,40,49,58,58,80,72,37,43,48,50,34,51,40,39,82,92,71,74,80,71,74,54,62,64,59,70,91,33,57,38,81,72,38,68,55,65,70,51,27,41,18,35,32,40,47,67,87,81,40,81,90,43,59,68,45,73,74,52,49,86,59,49,48,79,48,75,48,78,56,83,53,78,82,38,24,62,80,78,59,74,72,37,34,39,28,41,76,39,56,73,93,56,83,64,57,85,53,89,54,87,40,78,44,49,81,96,65,88,87,86,83,87,86,82,91,82,86,84,80,83,94,78,80,87,74,70,95,120

Foldseek 3Di:
DPDDPVVVVVVVVVVVVVVVVVVVVVVVVVVVVVVVVVVVVVVVPDDDDDDDDDDQLPDDFFKKKKWWFLFFFFDVVQPPPVPPVPCVVDDDPDPPDPDDQARLTLPLCVVCVVPVVSNDDDDRVVNLVVLQVCQVPDPDPVVRGDQCVVFKWKWKDQPVVPDDTPTDDSVQWDQDDAPPDTITMTIGACVVDPVCPCCSRGVPRMDMDMDGDDDPNTGGPNDATKMQMDTHHNPDDPNPDRHDDIGHPPDDDDDDDDDDDDDDPDDPPDPD

Organism: Rhipicephalus sanguineus (NCBI:txid34632)